Protein AF-A0A453SLT1-F1 (afdb_monomer_lite)

Organism: Aegilops tauschii subsp. strangulata (NCBI:txid200361)

Radius of gyration: 37.66 Å; chains: 1; bounding box: 84×49×112 Å

pLDDT: mean 70.45, std 17.9, range [31.56, 95.19]

Secondary structure (DSSP, 8-state):
-----TTSTTTT-TT----HHHHHHHHHHHHHHHHSS-GGGSPSPSS--S-TT-TTTT-TT----HHHHHHHHHHHHHHTTTPPPP--------------------------------S--S--HHHHHHHHHHHHHHHHHHHHHHHHHHHHHHHS-----S---HHHHHHHHHHHHHHHHHHTT--GGGGGGGS-HHHHHHHHHHHS-PPPPTTSS--

Foldseek 3Di:
DADDDPPFPCNVPPPDHDDPVRVVVVVVVVVVCVVPPPPVPPPQPPPQLDDCPFPCNVPSPDHDDPVRVVVVVVVVVVVVVPDDDDDPDDDDDDDDDDDDDDDDDDDDDDDDDDDDDDPDPDDDPVRVVVVVVVVVVVVVVVVVVVVVVVVVVVPPPPPPPPDPDPVNVVVVVLVVLCVVQVVVVHDPVCSCVPQDPVNVVVVVVVVPPDPDPPPPVPD

InterPro domains:
  IPR013260 mRNA splicing factor SYF2 [PTHR13264] (48-219)

Sequence (219 aa):
MGKSEPECVNSSNPAHECNDYCLNKIAEAKRRLLEEQPDSWKGPPEDRTVHPDCINASNPYHGCSEYCFKKIADANAAAERGEPEKPAGGSGKSGVAPEQADGDDHSGQQEDAATADDGYPQMTEKQKKLFELQLKMNEARKANQQAMVAEKKSMEPRGESRGISKEKWLEDRKKKIGKLLDSNGLDMSKSYMLDTQDMAEAKYKKWEKEPAPHGWDAF

Structure (mmCIF, N/CA/C/O backbone):
data_AF-A0A453SLT1-F1
#
_entry.id   AF-A0A453SLT1-F1
#
loop_
_atom_site.group_PDB
_atom_site.id
_atom_site.type_symbol
_atom_site.label_atom_id
_atom_site.label_alt_id
_atom_site.label_comp_id
_atom_site.label_asym_id
_atom_site.label_entity_id
_atom_site.label_seq_id
_atom_site.pdbx_PDB_ins_code
_atom_site.Cartn_x
_atom_site.Cartn_y
_atom_site.Cartn_z
_atom_site.occupancy
_atom_site.B_iso_or_equiv
_atom_site.auth_seq_id
_atom_site.auth_comp_id
_atom_site.auth_asym_id
_atom_site.auth_atom_id
_atom_site.pdbx_PDB_model_num
ATOM 1 N N . MET A 1 1 ? -3.252 5.324 -55.326 1.00 46.00 1 MET A N 1
ATOM 2 C CA . MET A 1 1 ? -2.253 5.981 -54.460 1.00 46.00 1 MET A CA 1
ATOM 3 C C . MET A 1 1 ? -2.201 5.159 -53.188 1.00 46.00 1 MET A C 1
ATOM 5 O O . MET A 1 1 ? -3.201 5.132 -52.476 1.00 46.00 1 MET A O 1
ATOM 9 N N . GLY A 1 2 ? -1.135 4.369 -53.030 1.00 56.53 2 GLY A N 1
ATOM 10 C CA . GLY A 1 2 ? -0.985 3.392 -51.948 1.00 56.53 2 GLY A CA 1
ATOM 11 C C . GLY A 1 2 ? -0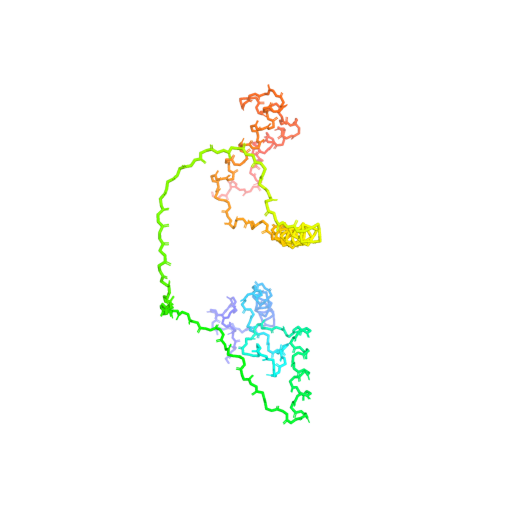.949 4.092 -50.596 1.00 56.53 2 GLY A C 1
ATOM 12 O O . GLY A 1 2 ? -0.321 5.139 -50.451 1.00 56.53 2 GLY A O 1
ATOM 13 N N . LYS A 1 3 ? -1.711 3.579 -49.634 1.00 67.56 3 LYS A N 1
ATOM 14 C CA . LYS A 1 3 ? -1.928 4.231 -48.338 1.00 67.56 3 LYS A CA 1
ATOM 15 C C . LYS A 1 3 ? -0.906 3.678 -47.351 1.00 67.56 3 LYS A C 1
ATOM 17 O O . LYS A 1 3 ? -1.164 2.672 -46.701 1.00 67.56 3 LYS A O 1
ATOM 22 N N . SER A 1 4 ? 0.277 4.283 -47.275 1.00 79.94 4 SER A N 1
ATOM 23 C CA . SER A 1 4 ? 1.193 3.996 -46.172 1.00 79.94 4 SER A CA 1
ATOM 24 C C . SER A 1 4 ? 0.641 4.594 -44.880 1.00 79.94 4 SER A C 1
ATOM 26 O O . SER A 1 4 ? 0.309 5.781 -44.843 1.00 79.94 4 SER A O 1
ATOM 28 N N . GLU A 1 5 ? 0.567 3.795 -43.821 1.00 81.19 5 GLU A N 1
ATOM 29 C CA . GLU A 1 5 ? 0.208 4.282 -42.489 1.00 81.19 5 GLU A CA 1
ATOM 30 C C . GLU A 1 5 ? 1.263 5.284 -41.985 1.00 81.19 5 GLU A C 1
ATOM 32 O O . GLU A 1 5 ? 2.461 5.037 -42.157 1.00 81.19 5 GLU A O 1
ATOM 37 N N . PRO A 1 6 ? 0.865 6.392 -41.332 1.00 81.88 6 PRO A N 1
ATOM 38 C CA . PRO A 1 6 ? 1.800 7.421 -40.866 1.00 81.88 6 PRO A CA 1
ATOM 39 C C . PRO A 1 6 ? 2.793 6.884 -39.825 1.00 81.88 6 PRO A C 1
ATOM 41 O O . PRO A 1 6 ? 3.931 7.340 -39.757 1.00 81.88 6 PRO A O 1
ATOM 44 N N . GLU A 1 7 ? 2.383 5.871 -39.061 1.00 82.25 7 GLU A N 1
ATOM 45 C CA . GLU A 1 7 ? 3.204 5.188 -38.053 1.00 82.25 7 GLU A CA 1
ATOM 46 C C . GLU A 1 7 ? 4.125 4.105 -38.645 1.00 82.25 7 GLU A C 1
ATOM 48 O O . GLU A 1 7 ? 4.877 3.451 -37.920 1.00 82.25 7 GLU A O 1
ATOM 53 N N . CYS A 1 8 ? 4.079 3.877 -39.960 1.00 87.38 8 CYS A N 1
ATOM 54 C CA . CYS A 1 8 ? 4.975 2.933 -40.611 1.00 87.38 8 CYS A CA 1
ATOM 55 C C . CYS A 1 8 ? 6.405 3.482 -40.662 1.00 87.38 8 CYS A C 1
ATOM 57 O O . CYS A 1 8 ? 6.622 4.621 -41.057 1.00 87.38 8 CYS A O 1
ATOM 59 N N . VAL A 1 9 ? 7.405 2.641 -40.383 1.00 85.31 9 VAL A N 1
ATOM 60 C CA . VAL A 1 9 ? 8.837 2.998 -40.499 1.00 85.31 9 VAL A CA 1
ATOM 61 C C . VAL A 1 9 ? 9.204 3.498 -41.905 1.00 85.31 9 VAL A C 1
ATOM 63 O O . VAL A 1 9 ? 10.103 4.316 -42.064 1.00 85.31 9 VAL A O 1
ATOM 66 N N . ASN A 1 10 ? 8.482 3.034 -42.925 1.00 81.19 10 ASN A N 1
ATOM 67 C CA . ASN A 1 10 ? 8.703 3.403 -44.321 1.00 81.19 10 ASN A CA 1
ATOM 68 C C . ASN A 1 10 ? 7.722 4.482 -44.823 1.00 81.19 10 ASN A C 1
ATOM 70 O O . ASN A 1 10 ? 7.636 4.697 -46.030 1.00 81.19 10 ASN A O 1
ATOM 74 N N . SER A 1 11 ? 6.988 5.162 -43.931 1.00 83.94 11 SER A N 1
ATOM 75 C CA . SER A 1 11 ? 5.991 6.187 -44.291 1.00 83.94 11 SER A CA 1
ATOM 76 C C . SER A 1 11 ? 6.591 7.411 -44.992 1.00 83.94 11 SER A C 1
ATOM 78 O O . SER A 1 11 ? 5.913 8.074 -45.771 1.00 83.94 11 SER A O 1
ATOM 80 N N . SER A 1 12 ? 7.882 7.680 -44.782 1.00 82.94 12 SER A N 1
ATOM 81 C CA . SER A 1 12 ? 8.612 8.767 -45.445 1.00 82.94 12 SER A CA 1
ATOM 82 C C . SER A 1 12 ? 8.848 8.536 -46.942 1.00 82.94 12 SER A C 1
ATOM 84 O O . SER A 1 12 ? 9.254 9.467 -47.636 1.00 82.94 12 SER A O 1
ATOM 86 N N . ASN A 1 13 ? 8.640 7.317 -47.454 1.00 81.94 13 ASN A N 1
ATOM 87 C CA . ASN A 1 13 ? 8.771 7.019 -48.877 1.00 81.94 13 ASN A CA 1
ATOM 88 C C . ASN A 1 13 ? 7.400 7.147 -49.576 1.00 81.94 13 ASN A C 1
ATOM 90 O O . ASN A 1 13 ? 6.541 6.296 -49.359 1.00 81.94 13 ASN A O 1
ATOM 94 N N . PRO A 1 14 ? 7.199 8.125 -50.482 1.00 81.19 14 PRO A N 1
ATOM 95 C CA . PRO A 1 14 ? 5.912 8.356 -51.151 1.00 81.19 14 PRO A CA 1
ATOM 96 C C . PRO A 1 14 ? 5.447 7.212 -52.063 1.00 81.19 14 PRO A C 1
ATOM 98 O O . PRO A 1 14 ? 4.278 7.155 -52.437 1.00 81.19 14 PRO A O 1
ATOM 101 N N . ALA A 1 15 ? 6.367 6.331 -52.465 1.00 81.75 15 ALA A N 1
ATOM 102 C CA . ALA A 1 15 ? 6.070 5.145 -53.261 1.00 81.75 15 ALA A CA 1
ATOM 103 C C . ALA A 1 15 ? 5.872 3.886 -52.398 1.00 81.75 15 ALA A C 1
ATOM 105 O O . ALA A 1 15 ? 5.591 2.818 -52.939 1.00 81.75 15 ALA A O 1
ATOM 106 N N . HIS A 1 16 ? 6.054 3.979 -51.077 1.00 85.44 16 HIS A N 1
ATOM 107 C CA . HIS A 1 16 ? 5.833 2.853 -50.183 1.00 85.44 16 HIS A CA 1
ATOM 108 C C . HIS A 1 16 ? 4.338 2.622 -49.970 1.00 85.44 16 HIS A C 1
ATOM 110 O O . HIS A 1 16 ? 3.581 3.530 -49.642 1.00 85.44 16 HIS A O 1
ATOM 116 N N . GLU A 1 17 ? 3.936 1.365 -50.098 1.00 87.62 17 GLU A N 1
ATOM 117 C CA . GLU A 1 17 ? 2.620 0.885 -49.709 1.00 87.62 17 GLU A CA 1
ATOM 118 C C . GLU A 1 17 ? 2.807 -0.162 -48.612 1.00 87.62 17 GLU A C 1
ATOM 120 O O . GLU A 1 17 ? 3.644 -1.064 -48.732 1.00 87.62 17 GLU A O 1
ATOM 125 N N . CYS A 1 18 ? 2.081 -0.005 -47.502 1.00 88.31 18 CYS A N 1
ATOM 126 C CA . CYS A 1 18 ? 2.219 -0.913 -46.374 1.00 88.31 18 CYS A CA 1
ATOM 127 C C . CYS A 1 18 ? 1.720 -2.306 -46.758 1.00 88.31 18 CYS A C 1
ATOM 129 O O . CYS A 1 18 ? 0.558 -2.481 -47.109 1.00 88.31 18 CYS A O 1
ATOM 131 N N . ASN A 1 19 ? 2.598 -3.299 -46.630 1.00 86.69 19 ASN A N 1
ATOM 132 C CA . ASN A 1 19 ? 2.217 -4.706 -46.702 1.00 86.69 19 ASN A CA 1
ATOM 133 C C . ASN A 1 19 ? 1.730 -5.198 -45.324 1.00 86.69 19 ASN A C 1
ATOM 135 O O . ASN A 1 19 ? 2.012 -4.563 -44.302 1.00 86.69 19 ASN A O 1
ATOM 139 N N . ASP A 1 20 ? 1.088 -6.365 -45.273 1.00 86.50 20 ASP A N 1
ATOM 140 C CA . ASP A 1 20 ? 0.521 -6.971 -44.057 1.00 86.50 20 ASP A CA 1
ATOM 141 C C . ASP A 1 20 ? 1.521 -7.047 -42.898 1.00 86.50 20 ASP A C 1
ATOM 143 O O . ASP A 1 20 ? 1.166 -6.867 -41.735 1.00 86.50 20 ASP A O 1
ATOM 147 N N . TYR A 1 21 ? 2.805 -7.243 -43.202 1.00 86.75 21 TYR A N 1
ATOM 148 C CA . TYR A 1 21 ? 3.874 -7.222 -42.205 1.00 86.75 21 TYR A CA 1
ATOM 149 C C . TYR A 1 21 ? 3.998 -5.867 -41.485 1.00 86.75 21 TYR A C 1
ATOM 151 O O . TYR A 1 21 ? 4.097 -5.819 -40.258 1.00 86.75 21 TYR A O 1
ATOM 159 N N . CYS A 1 22 ? 3.966 -4.760 -42.231 1.00 87.38 22 CYS A N 1
ATOM 160 C CA . CYS A 1 22 ? 4.028 -3.410 -41.672 1.00 87.38 22 CYS A CA 1
ATOM 161 C C . CYS A 1 22 ? 2.778 -3.110 -40.840 1.00 87.38 22 CYS A C 1
ATOM 163 O O . CYS A 1 22 ? 2.894 -2.598 -39.729 1.00 87.38 22 CYS A O 1
ATOM 165 N N . LEU A 1 23 ? 1.603 -3.487 -41.350 1.00 87.81 23 LEU A N 1
ATOM 166 C CA . LEU A 1 23 ? 0.328 -3.302 -40.656 1.00 87.81 23 LEU A CA 1
ATOM 167 C C . LEU A 1 23 ? 0.286 -4.094 -39.344 1.00 87.81 23 LEU A C 1
ATOM 169 O O . LEU A 1 23 ? -0.071 -3.544 -38.303 1.00 87.81 23 LEU A O 1
ATOM 173 N N . ASN A 1 24 ? 0.753 -5.344 -39.358 1.00 89.62 24 ASN A N 1
ATOM 174 C CA . ASN A 1 24 ? 0.857 -6.172 -38.158 1.00 89.62 24 ASN A CA 1
ATOM 175 C C . ASN A 1 24 ? 1.834 -5.588 -37.137 1.00 89.62 24 ASN A C 1
ATOM 177 O O . ASN A 1 24 ? 1.550 -5.620 -35.943 1.00 89.62 24 ASN A O 1
ATOM 181 N N . LYS A 1 25 ? 2.959 -5.015 -37.581 1.00 88.62 25 LYS A N 1
ATOM 182 C CA . LYS A 1 25 ? 3.938 -4.396 -36.677 1.00 88.62 25 LYS A CA 1
ATOM 183 C C . LYS A 1 25 ? 3.389 -3.143 -35.996 1.00 88.62 25 LYS A C 1
ATOM 185 O O . LYS A 1 25 ? 3.613 -2.947 -34.804 1.00 88.62 25 LYS A O 1
ATOM 190 N N . ILE A 1 26 ? 2.643 -2.330 -36.740 1.00 88.56 26 ILE A N 1
ATOM 191 C CA . ILE A 1 26 ? 1.959 -1.144 -36.213 1.00 88.56 26 ILE A CA 1
ATOM 192 C C . ILE A 1 26 ? 0.861 -1.571 -35.232 1.00 88.56 26 ILE A C 1
ATOM 194 O O . ILE A 1 26 ? 0.789 -1.049 -34.122 1.00 88.56 26 ILE A O 1
ATOM 198 N N . ALA A 1 27 ? 0.048 -2.569 -35.589 1.00 86.62 27 ALA A N 1
ATOM 199 C CA . ALA A 1 27 ? -0.984 -3.104 -34.706 1.00 86.62 27 ALA A CA 1
ATOM 200 C C . ALA A 1 27 ? -0.388 -3.693 -33.415 1.00 86.62 27 ALA A C 1
ATOM 202 O O . ALA A 1 27 ? -0.895 -3.437 -32.326 1.00 86.62 27 ALA A O 1
ATOM 203 N N . GLU A 1 28 ? 0.717 -4.433 -33.513 1.00 88.38 28 GLU A N 1
ATOM 204 C CA . GLU A 1 28 ? 1.441 -4.974 -32.362 1.00 88.38 28 GLU A CA 1
ATOM 205 C C . GLU A 1 28 ? 1.959 -3.856 -31.444 1.00 88.38 28 GLU A C 1
ATOM 207 O O . GLU A 1 28 ? 1.769 -3.928 -30.230 1.00 88.38 28 GLU A O 1
ATOM 212 N N . ALA A 1 29 ? 2.554 -2.802 -32.013 1.00 85.94 29 ALA A N 1
ATOM 213 C CA . ALA A 1 29 ? 3.026 -1.645 -31.256 1.00 85.94 29 ALA A CA 1
ATOM 214 C C . ALA A 1 29 ? 1.874 -0.921 -30.537 1.00 85.94 29 ALA A C 1
ATOM 216 O O . ALA A 1 29 ? 1.984 -0.623 -29.349 1.00 85.94 29 ALA A O 1
ATOM 217 N N . LYS A 1 30 ? 0.732 -0.726 -31.211 1.00 86.44 30 LYS A N 1
ATOM 218 C CA . LYS A 1 30 ? -0.479 -0.140 -30.609 1.00 86.44 30 LYS A CA 1
ATOM 219 C C . LYS A 1 30 ? -1.021 -0.978 -29.455 1.00 86.44 30 LYS A C 1
ATOM 221 O O . LYS A 1 30 ? -1.410 -0.420 -28.433 1.00 86.44 30 LYS A O 1
ATOM 226 N N . ARG A 1 31 ? -1.024 -2.309 -29.586 1.00 83.56 31 ARG A N 1
ATOM 227 C CA . ARG A 1 31 ? -1.459 -3.193 -28.494 1.00 83.56 31 ARG A CA 1
ATOM 228 C C . ARG A 1 31 ? -0.542 -3.095 -27.281 1.00 83.56 31 ARG A C 1
ATOM 230 O O . ARG A 1 31 ? -1.056 -2.996 -26.176 1.00 83.56 31 ARG A O 1
ATOM 237 N N . ARG A 1 32 ? 0.780 -3.071 -27.477 1.00 81.06 32 ARG A N 1
ATOM 238 C CA . ARG A 1 32 ? 1.737 -2.917 -26.367 1.00 81.06 32 ARG A CA 1
ATOM 239 C C . ARG A 1 32 ? 1.512 -1.609 -25.614 1.00 81.06 32 ARG A C 1
ATOM 241 O O . ARG A 1 32 ? 1.393 -1.630 -24.400 1.00 81.06 32 ARG A O 1
ATOM 248 N N . LEU A 1 33 ? 1.302 -0.505 -26.331 1.00 77.44 33 LEU A N 1
ATOM 249 C CA . LEU A 1 33 ? 0.978 0.785 -25.711 1.00 77.44 33 LEU A CA 1
ATOM 250 C C . LEU A 1 33 ? -0.346 0.773 -24.923 1.00 77.44 33 LEU A C 1
ATOM 252 O O . LEU A 1 33 ? -0.468 1.476 -23.923 1.00 77.44 33 LEU A O 1
ATOM 256 N N . LEU A 1 34 ? -1.337 -0.015 -25.352 1.00 73.75 34 LEU A N 1
ATOM 257 C CA . LEU A 1 34 ? -2.620 -0.154 -24.653 1.00 73.75 34 LEU A CA 1
ATOM 258 C C . LEU A 1 34 ? -2.542 -1.085 -23.429 1.00 73.75 34 LEU A C 1
ATOM 260 O O . LEU A 1 34 ? -3.288 -0.903 -22.464 1.00 73.75 34 LEU A O 1
ATOM 264 N N . GLU A 1 35 ? -1.664 -2.085 -23.480 1.00 72.62 35 GLU A N 1
ATOM 265 C CA . GLU A 1 35 ? -1.444 -3.069 -22.416 1.00 72.62 35 GLU A CA 1
ATOM 266 C C . GLU A 1 35 ? -0.500 -2.535 -21.327 1.00 72.62 35 GLU A C 1
ATOM 268 O O . GLU A 1 35 ? -0.737 -2.761 -20.145 1.00 72.62 35 GLU A O 1
ATOM 273 N N . GLU A 1 36 ? 0.508 -1.745 -21.707 1.00 67.50 36 GLU A N 1
ATOM 274 C CA . GLU A 1 36 ? 1.445 -1.065 -20.798 1.00 67.50 36 GLU A CA 1
ATOM 275 C C . GLU A 1 36 ? 0.890 0.258 -20.235 1.00 67.50 36 GLU A C 1
ATOM 277 O O . GLU A 1 36 ? 1.521 0.892 -19.385 1.00 67.50 36 GLU A O 1
ATOM 282 N N . GLN A 1 37 ? -0.298 0.683 -20.679 1.00 61.94 37 GLN A N 1
ATOM 283 C CA . GLN A 1 37 ? -1.012 1.819 -20.101 1.00 61.94 37 GLN A CA 1
ATOM 284 C C . GLN A 1 37 ? -1.414 1.480 -18.656 1.00 61.94 37 GLN A C 1
ATOM 286 O O . GLN A 1 37 ? -2.187 0.540 -18.446 1.00 61.94 37 GLN A O 1
ATOM 291 N N . PRO A 1 38 ? -0.930 2.231 -17.650 1.00 59.62 38 PRO A N 1
ATOM 292 C CA . PRO A 1 38 ? -1.266 1.964 -16.259 1.00 59.62 38 PRO A CA 1
ATOM 293 C C . PRO A 1 38 ? -2.780 2.071 -16.054 1.00 59.62 38 PRO A C 1
ATOM 295 O O . PRO A 1 38 ? -3.420 2.977 -16.593 1.00 59.62 38 PRO A O 1
ATOM 298 N N . ASP A 1 39 ? -3.345 1.199 -15.214 1.00 59.16 39 ASP A N 1
ATOM 299 C CA . ASP A 1 39 ? -4.787 1.160 -14.897 1.00 59.16 39 ASP A CA 1
ATOM 300 C C . ASP A 1 39 ? -5.355 2.520 -14.451 1.00 59.16 39 ASP A C 1
ATOM 302 O O . ASP A 1 39 ? -6.548 2.775 -14.565 1.00 59.16 39 ASP A O 1
ATOM 306 N N . SER A 1 40 ? -4.485 3.431 -14.011 1.00 55.59 40 SER A N 1
ATOM 307 C CA . SER A 1 40 ? -4.804 4.815 -13.662 1.00 55.59 40 SER A CA 1
ATOM 308 C C . SER A 1 40 ? -5.294 5.694 -14.828 1.00 55.59 40 SER A C 1
ATOM 310 O O . SER A 1 40 ? -5.814 6.774 -14.555 1.00 55.59 40 SER A O 1
ATOM 312 N N . TRP A 1 41 ? -5.102 5.295 -16.090 1.00 55.25 41 TRP A N 1
ATOM 313 C CA . TRP A 1 41 ? -5.474 6.071 -17.289 1.00 55.25 41 TRP A CA 1
ATOM 314 C C . TRP A 1 41 ? -6.478 5.347 -18.190 1.00 55.25 41 TRP A C 1
ATOM 316 O O . TRP A 1 41 ? -6.897 5.895 -19.214 1.00 55.25 41 TRP A O 1
ATOM 326 N N . LYS A 1 42 ? -6.892 4.128 -17.821 1.00 60.25 42 LYS A N 1
ATOM 327 C CA . LYS A 1 42 ? -8.120 3.553 -18.368 1.00 60.25 42 LYS A CA 1
ATOM 328 C C . LYS A 1 42 ? -9.254 4.455 -17.875 1.00 60.25 42 LYS A C 1
ATOM 330 O O . LYS A 1 42 ? -9.335 4.764 -16.685 1.00 60.25 42 LYS A O 1
ATOM 335 N N . GLY A 1 43 ? -10.062 4.967 -18.802 1.00 60.28 43 GLY A N 1
ATOM 336 C CA . GLY A 1 43 ? -11.228 5.779 -18.459 1.00 60.28 43 GLY A CA 1
ATOM 337 C C . GLY A 1 43 ? -12.147 5.040 -17.476 1.00 60.28 43 GLY A C 1
ATOM 338 O O . GLY A 1 43 ? -11.999 3.827 -17.302 1.00 60.28 43 GLY A O 1
ATOM 339 N N . PRO A 1 44 ? -13.079 5.748 -16.811 1.00 59.31 44 PRO A N 1
ATOM 340 C CA . PRO A 1 44 ? -14.047 5.111 -15.925 1.00 59.31 44 PRO A CA 1
ATOM 341 C C . PRO A 1 44 ? -14.677 3.891 -16.616 1.00 59.31 44 PRO A C 1
ATOM 343 O O . PRO A 1 44 ? -14.994 4.000 -17.804 1.00 59.31 44 PRO A O 1
ATOM 346 N N . PRO A 1 45 ? -14.837 2.748 -15.923 1.00 61.00 45 PRO A N 1
ATOM 347 C CA . PRO A 1 45 ? -15.436 1.558 -16.513 1.00 61.00 45 PRO A CA 1
ATOM 348 C C . PRO A 1 45 ? -16.769 1.914 -17.180 1.00 61.00 45 PRO A C 1
ATOM 350 O O . PRO A 1 45 ? -17.639 2.510 -16.543 1.00 61.00 45 PRO A O 1
ATOM 353 N N . GLU A 1 46 ? -16.919 1.587 -18.466 1.00 59.03 46 GLU A N 1
ATOM 354 C CA . GLU A 1 46 ? -18.168 1.835 -19.203 1.00 59.03 46 GLU A CA 1
ATOM 355 C C . GLU A 1 46 ? -19.331 1.025 -18.606 1.00 59.03 46 GLU A C 1
ATOM 357 O O . GLU A 1 46 ? -20.485 1.454 -18.653 1.00 59.03 46 GLU A O 1
ATOM 362 N N . ASP A 1 47 ? -19.006 -0.097 -17.956 1.00 62.31 47 ASP A N 1
ATOM 363 C CA . ASP A 1 47 ? -19.935 -0.903 -17.177 1.00 62.31 47 ASP A CA 1
ATOM 364 C C . ASP A 1 47 ? -20.036 -0.348 -15.750 1.00 62.31 47 ASP A C 1
ATOM 366 O O . ASP A 1 47 ? -19.191 -0.581 -14.879 1.00 62.31 47 ASP A O 1
ATOM 370 N N . ARG A 1 48 ? -21.072 0.461 -15.515 1.00 60.00 48 ARG A N 1
ATOM 371 C CA . ARG A 1 48 ? -21.360 1.037 -14.200 1.00 60.00 48 ARG A CA 1
ATOM 372 C C . ARG A 1 48 ? -21.757 -0.074 -13.228 1.00 60.00 48 ARG A C 1
ATOM 374 O O . ARG A 1 48 ? -22.913 -0.481 -13.187 1.00 60.00 48 ARG A O 1
ATOM 381 N N . THR A 1 49 ? -20.849 -0.467 -12.341 1.00 70.38 49 THR A N 1
ATOM 382 C CA . THR A 1 49 ? -21.118 -1.378 -11.205 1.00 70.38 49 THR A CA 1
ATOM 383 C C . THR A 1 49 ? -21.971 -0.730 -10.095 1.00 70.38 49 THR A C 1
ATOM 385 O O . THR A 1 49 ? -21.985 -1.181 -8.946 1.00 70.38 49 THR A O 1
ATOM 388 N N . VAL A 1 50 ? -22.652 0.378 -10.395 1.00 81.12 50 VAL A N 1
ATOM 389 C CA . VAL A 1 50 ? -23.392 1.197 -9.434 1.00 81.12 50 VAL A CA 1
ATOM 390 C C . VAL A 1 50 ? -24.865 1.173 -9.784 1.00 81.12 50 VAL A C 1
ATOM 392 O O . VAL A 1 50 ? -25.251 1.480 -10.909 1.00 81.12 50 VAL A O 1
ATOM 395 N N . HIS A 1 51 ? -25.692 0.846 -8.797 1.00 80.12 51 HIS A N 1
ATOM 396 C CA . HIS A 1 51 ? -27.138 0.907 -8.934 1.00 80.12 51 HIS A CA 1
ATOM 397 C C . HIS A 1 51 ? -27.595 2.365 -9.150 1.00 80.12 51 HIS A C 1
ATOM 399 O O . HIS A 1 51 ? -27.093 3.248 -8.447 1.00 80.12 51 HIS A O 1
ATOM 405 N N . PRO A 1 52 ? -28.544 2.644 -10.065 1.00 82.19 52 PRO A N 1
ATOM 406 C CA . PRO A 1 52 ? -28.991 4.008 -10.375 1.00 82.19 52 PRO A CA 1
ATOM 407 C C . PRO A 1 52 ? -29.507 4.777 -9.149 1.00 82.19 52 PRO A C 1
ATOM 409 O O . PRO A 1 52 ? -29.208 5.958 -9.009 1.00 82.19 52 PRO A O 1
ATOM 412 N N . ASP A 1 53 ? -30.183 4.089 -8.226 1.00 82.69 53 ASP A N 1
ATOM 413 C CA . ASP A 1 53 ? -30.719 4.685 -6.988 1.00 82.69 53 ASP A CA 1
ATOM 414 C C . ASP A 1 53 ? -29.712 4.723 -5.825 1.00 82.69 53 ASP A C 1
ATOM 416 O O . ASP A 1 53 ? -30.060 5.001 -4.677 1.00 82.69 53 ASP A O 1
ATOM 420 N N . CYS A 1 54 ? -28.442 4.402 -6.075 1.00 88.81 54 CYS A N 1
ATOM 421 C CA . CYS A 1 54 ? -27.424 4.501 -5.041 1.00 88.81 54 CYS A CA 1
ATOM 422 C C . CYS A 1 54 ? -27.161 5.970 -4.685 1.00 88.81 54 CYS A C 1
ATOM 424 O O . CYS A 1 54 ? -26.912 6.799 -5.556 1.00 88.81 54 CYS A O 1
ATOM 426 N N . ILE A 1 55 ? -27.066 6.277 -3.388 1.00 87.06 55 ILE A N 1
ATOM 427 C CA . ILE A 1 55 ? -26.645 7.600 -2.890 1.00 87.06 55 ILE A CA 1
ATOM 428 C C . ILE A 1 55 ? -25.302 8.076 -3.481 1.00 87.06 55 ILE A C 1
ATOM 430 O O . ILE A 1 55 ? -25.055 9.273 -3.595 1.00 87.06 55 ILE A O 1
ATOM 434 N N . ASN A 1 56 ? -24.444 7.138 -3.894 1.00 84.69 56 ASN A N 1
ATOM 435 C CA . ASN A 1 56 ? -23.139 7.405 -4.495 1.00 84.69 56 ASN A CA 1
ATOM 436 C C . ASN A 1 56 ? -23.126 7.222 -6.028 1.00 84.69 56 ASN A C 1
ATOM 438 O O . ASN A 1 56 ? -22.048 7.152 -6.616 1.00 84.69 56 ASN A O 1
ATOM 442 N N . ALA A 1 57 ? -24.289 7.160 -6.692 1.00 84.69 57 ALA A N 1
ATOM 443 C CA . ALA A 1 57 ? -24.412 6.979 -8.147 1.00 84.69 57 ALA A CA 1
ATOM 444 C C . ALA A 1 57 ? -23.763 8.096 -8.983 1.00 84.69 57 ALA A C 1
ATOM 446 O O . ALA A 1 57 ? -23.449 7.902 -10.158 1.00 84.69 57 ALA A O 1
ATOM 447 N N . SER A 1 58 ? -23.526 9.261 -8.380 1.00 82.62 58 SER A N 1
ATOM 448 C CA . SER A 1 58 ? -22.829 10.385 -9.007 1.00 82.62 58 SER A CA 1
ATOM 449 C C . SER A 1 58 ? -21.315 10.185 -9.129 1.00 82.62 58 SER A C 1
ATOM 451 O O . SER A 1 58 ? -20.683 10.914 -9.890 1.00 82.62 58 SER A O 1
ATOM 453 N N . ASN A 1 59 ? -20.723 9.216 -8.419 1.00 82.94 59 ASN A N 1
ATOM 454 C CA . ASN A 1 59 ? -19.292 8.931 -8.482 1.00 82.94 59 ASN A CA 1
ATOM 455 C C . ASN A 1 59 ? -18.997 7.793 -9.488 1.00 82.94 59 ASN A C 1
ATOM 457 O O . ASN A 1 59 ? -19.326 6.642 -9.196 1.00 82.94 59 ASN A O 1
ATOM 461 N N . PRO A 1 60 ? -18.316 8.070 -10.622 1.00 81.25 60 PRO A N 1
ATOM 462 C CA . PRO A 1 60 ? -17.996 7.067 -11.648 1.00 81.25 60 PRO A CA 1
ATOM 463 C C . PRO A 1 60 ? -17.087 5.926 -11.179 1.00 81.25 60 PRO A C 1
ATOM 465 O O . PRO A 1 60 ? -17.012 4.898 -11.839 1.00 81.25 60 PRO A O 1
ATOM 468 N N . TYR A 1 61 ? -16.385 6.111 -10.061 1.00 80.44 61 TYR A N 1
ATOM 469 C CA . TYR A 1 61 ? -15.476 5.118 -9.487 1.00 80.44 61 TYR A CA 1
ATOM 470 C C . TYR A 1 61 ? -16.078 4.385 -8.287 1.00 80.44 61 TYR A C 1
ATOM 472 O O . TYR A 1 61 ? -15.391 3.617 -7.614 1.00 80.44 61 TYR A O 1
ATOM 480 N N . HIS A 1 62 ? -17.342 4.651 -7.957 1.00 85.62 62 HIS A N 1
ATOM 481 C CA . HIS A 1 62 ? -18.020 3.905 -6.913 1.00 85.62 62 HIS A CA 1
ATOM 482 C C . HIS A 1 62 ? -18.358 2.495 -7.413 1.00 85.62 62 HIS A C 1
ATOM 484 O O . HIS A 1 62 ? -18.657 2.295 -8.582 1.00 85.62 62 HIS A O 1
ATOM 490 N N . GLY A 1 63 ? -18.326 1.516 -6.515 1.00 85.25 63 GLY A N 1
ATOM 491 C CA . GLY A 1 63 ? -18.951 0.213 -6.709 1.00 85.25 63 GLY A CA 1
ATOM 492 C C . GLY A 1 63 ? -19.918 -0.002 -5.556 1.00 85.25 63 GLY A C 1
ATOM 493 O O . GLY A 1 63 ? -19.539 0.216 -4.399 1.00 85.25 63 GLY A O 1
ATOM 494 N N . CYS A 1 64 ? -21.165 -0.373 -5.851 1.00 87.75 64 CYS A N 1
ATOM 495 C CA . CYS A 1 64 ? -22.138 -0.599 -4.787 1.00 87.75 64 CYS A CA 1
ATOM 496 C C . CYS A 1 64 ? -21.685 -1.750 -3.883 1.00 87.75 64 CYS A C 1
ATOM 498 O O . CYS A 1 64 ? -21.347 -2.836 -4.347 1.00 87.75 64 CYS A O 1
ATOM 500 N N . SER A 1 65 ? -21.704 -1.506 -2.574 1.00 85.19 65 SER A N 1
ATOM 501 C CA . SER A 1 65 ? -21.493 -2.527 -1.547 1.00 85.19 65 SER A CA 1
ATOM 502 C C . SER A 1 65 ? -22.826 -3.009 -0.970 1.00 85.19 65 SER A C 1
ATOM 504 O O . SER A 1 65 ? -23.858 -2.364 -1.157 1.00 85.19 65 SER A O 1
ATOM 506 N N . GLU A 1 66 ? -22.802 -4.085 -0.181 1.00 86.31 66 GLU A N 1
ATOM 507 C CA . GLU A 1 66 ? -23.957 -4.609 0.576 1.00 86.31 66 GLU A CA 1
ATOM 508 C C . GLU A 1 66 ? -24.739 -3.526 1.340 1.00 86.31 66 GLU A C 1
ATOM 510 O O . GLU A 1 66 ? -25.961 -3.582 1.449 1.00 86.31 66 GLU A O 1
ATOM 515 N N . TYR A 1 67 ? -24.049 -2.503 1.854 1.00 88.31 67 TYR A N 1
ATOM 516 C CA . TYR A 1 67 ? -24.692 -1.371 2.523 1.00 88.31 67 TYR A CA 1
ATOM 517 C C . TYR A 1 67 ? -25.553 -0.536 1.566 1.00 88.31 67 TYR A C 1
ATOM 519 O O . TYR A 1 67 ? -26.661 -0.133 1.919 1.00 88.31 67 TYR A O 1
ATOM 527 N N . CYS A 1 68 ? -25.056 -0.297 0.352 1.00 88.69 68 CYS A N 1
ATOM 528 C CA . CYS A 1 68 ? -25.777 0.442 -0.678 1.00 88.69 68 CYS A CA 1
ATOM 529 C C . CYS A 1 68 ? -27.030 -0.330 -1.097 1.00 88.69 68 CYS A C 1
ATOM 531 O O . CYS A 1 68 ? -28.113 0.246 -1.125 1.00 88.69 68 CYS A O 1
ATOM 533 N N . PHE A 1 69 ? -26.900 -1.640 -1.327 1.00 87.50 69 PHE A N 1
ATOM 534 C CA . PHE A 1 69 ? -28.029 -2.500 -1.688 1.00 87.50 69 PHE A CA 1
ATOM 535 C C . PHE A 1 69 ? -29.092 -2.566 -0.586 1.00 87.50 69 PHE A C 1
ATOM 537 O O . PHE A 1 69 ? -30.277 -2.441 -0.884 1.00 87.50 69 PHE A O 1
ATOM 544 N N . LYS A 1 70 ? -28.690 -2.662 0.691 1.00 90.94 70 LYS A N 1
ATOM 545 C CA . LYS A 1 70 ? -29.625 -2.597 1.829 1.00 90.94 70 LYS A CA 1
ATOM 546 C C . LYS A 1 70 ? -30.376 -1.269 1.880 1.00 90.94 70 LYS A C 1
ATOM 548 O O . LYS A 1 70 ? -31.591 -1.268 2.010 1.00 90.94 70 LYS A O 1
ATOM 553 N N . LYS A 1 71 ? -29.677 -0.144 1.709 1.00 90.56 71 LYS A N 1
ATOM 554 C CA . LYS A 1 71 ? -30.311 1.183 1.709 1.00 90.56 71 LYS A CA 1
ATOM 555 C C . LYS A 1 71 ? -31.292 1.386 0.560 1.00 90.56 71 LYS A C 1
ATOM 557 O O . LYS A 1 71 ? -32.341 1.980 0.777 1.00 90.56 71 LYS A O 1
ATOM 562 N N . ILE A 1 72 ? -30.971 0.878 -0.626 1.00 89.19 72 ILE A N 1
ATOM 563 C CA . ILE A 1 72 ? -31.871 0.915 -1.784 1.00 89.19 72 ILE A CA 1
ATOM 564 C C . ILE A 1 72 ? -33.109 0.048 -1.520 1.00 89.19 72 ILE A C 1
ATOM 566 O O . ILE A 1 72 ? -34.227 0.486 -1.770 1.00 89.19 72 ILE A O 1
ATOM 570 N N . ALA A 1 73 ? -32.934 -1.154 -0.961 1.00 87.38 73 ALA A N 1
ATOM 571 C CA . ALA A 1 73 ? -34.050 -2.027 -0.600 1.00 87.38 73 ALA A CA 1
ATOM 572 C C . ALA A 1 73 ? -34.961 -1.399 0.470 1.00 87.38 73 ALA A C 1
ATOM 574 O O . ALA A 1 73 ? -36.182 -1.455 0.341 1.00 87.38 73 ALA A O 1
ATOM 575 N N . ASP A 1 74 ? -34.378 -0.755 1.485 1.00 87.81 74 ASP A N 1
ATOM 576 C CA . ASP A 1 74 ? -35.123 -0.048 2.530 1.00 87.81 74 ASP A CA 1
ATOM 577 C C . ASP A 1 74 ? -35.917 1.137 1.955 1.00 87.81 74 ASP A C 1
ATOM 579 O O . ASP A 1 74 ? -37.086 1.312 2.301 1.00 87.81 74 ASP A O 1
ATOM 583 N N . ALA A 1 75 ? -35.309 1.920 1.055 1.00 85.06 75 ALA A N 1
ATOM 584 C CA . ALA A 1 75 ? -35.961 3.046 0.386 1.00 85.06 75 ALA A CA 1
ATOM 585 C C . ALA A 1 75 ? -37.108 2.581 -0.527 1.00 85.06 75 ALA A C 1
ATOM 587 O O . ALA A 1 75 ? -38.203 3.135 -0.470 1.00 85.06 75 ALA A O 1
ATOM 588 N N . ASN A 1 76 ? -36.907 1.504 -1.291 1.00 80.56 76 ASN A N 1
ATOM 589 C CA . ASN A 1 76 ? -37.953 0.912 -2.128 1.00 80.56 76 ASN A CA 1
ATOM 590 C C . ASN A 1 76 ? -39.108 0.352 -1.282 1.00 80.56 76 ASN A C 1
ATOM 592 O O . ASN A 1 76 ? -40.273 0.601 -1.581 1.00 80.56 76 ASN A O 1
ATOM 596 N N . ALA A 1 77 ? -38.809 -0.330 -0.172 1.00 83.69 77 ALA A N 1
ATOM 597 C CA . ALA A 1 77 ? -39.827 -0.850 0.741 1.00 83.69 77 ALA A CA 1
ATOM 598 C C . ALA A 1 77 ? -40.568 0.251 1.523 1.00 83.69 77 ALA A C 1
ATOM 600 O O . ALA A 1 77 ? -41.681 0.014 2.002 1.00 83.69 77 ALA A O 1
ATOM 601 N N . ALA A 1 78 ? -39.954 1.424 1.704 1.00 78.69 78 ALA A N 1
ATOM 602 C CA . ALA A 1 78 ? -40.598 2.610 2.265 1.00 78.69 78 ALA A CA 1
ATOM 603 C C . ALA A 1 78 ? -41.484 3.314 1.224 1.00 78.69 78 ALA A C 1
ATOM 605 O O . ALA A 1 78 ? -42.614 3.687 1.542 1.00 78.69 78 ALA A O 1
ATOM 606 N N . ALA A 1 79 ? -41.024 3.406 -0.028 1.00 75.19 79 ALA A N 1
ATOM 607 C CA . ALA A 1 79 ? -41.791 3.949 -1.146 1.00 75.19 79 ALA A CA 1
ATOM 608 C C . ALA A 1 79 ? -43.064 3.129 -1.426 1.00 75.19 79 ALA A C 1
ATOM 610 O O . ALA A 1 79 ? -44.131 3.709 -1.618 1.00 75.19 79 ALA A O 1
ATOM 611 N N . GLU A 1 80 ? -42.996 1.794 -1.349 1.00 71.94 80 GLU A N 1
ATOM 612 C CA . GLU A 1 80 ? -44.181 0.926 -1.465 1.00 71.94 80 GLU A CA 1
ATOM 613 C C . GLU A 1 80 ? -45.158 1.060 -0.286 1.00 71.94 80 GLU A C 1
ATOM 615 O O . GLU A 1 80 ? -46.352 0.802 -0.434 1.00 71.94 80 GLU A O 1
ATOM 620 N N . ARG A 1 81 ? -44.679 1.498 0.886 1.00 72.12 81 ARG A N 1
ATOM 621 C CA . ARG A 1 81 ? -45.506 1.735 2.081 1.00 72.12 81 ARG A CA 1
ATOM 622 C C . ARG A 1 81 ? -46.082 3.152 2.170 1.00 72.12 81 ARG A C 1
ATOM 624 O O . ARG A 1 81 ? -46.851 3.421 3.090 1.00 72.12 81 ARG A O 1
ATOM 631 N N . GLY A 1 82 ? -45.777 4.030 1.211 1.00 58.16 82 GLY A N 1
ATOM 632 C CA . GLY A 1 82 ? -46.402 5.349 1.085 1.00 58.16 82 GLY A CA 1
ATOM 633 C C . GLY A 1 82 ? -46.021 6.367 2.167 1.00 58.16 82 GLY A C 1
ATOM 634 O O . GLY A 1 82 ? -46.751 7.340 2.354 1.00 58.16 82 GLY A O 1
ATOM 635 N N . GLU A 1 83 ? -44.904 6.183 2.877 1.00 59.59 83 GLU A N 1
ATOM 636 C CA . GLU A 1 83 ? -44.397 7.198 3.811 1.00 59.59 83 GLU A CA 1
ATOM 637 C C . GLU A 1 83 ? -43.434 8.172 3.105 1.00 59.59 83 GLU A C 1
ATOM 639 O O . GLU A 1 83 ? -42.478 7.728 2.465 1.00 59.59 83 GLU A O 1
ATOM 644 N N . PRO A 1 84 ? -43.634 9.500 3.211 1.00 51.53 84 PRO A N 1
ATOM 645 C CA . PRO A 1 84 ? -42.721 10.475 2.623 1.00 51.53 84 PRO A CA 1
ATOM 646 C C . PRO A 1 84 ? -41.406 10.569 3.416 1.00 51.53 84 PRO A C 1
ATOM 648 O O . PRO A 1 84 ? -41.400 10.794 4.629 1.00 51.53 84 PRO A O 1
ATOM 651 N N . GLU A 1 85 ? -40.280 10.444 2.710 1.00 50.50 85 GLU A N 1
ATOM 652 C CA . GLU A 1 85 ? -38.931 10.602 3.256 1.00 50.50 85 GLU A CA 1
ATOM 653 C C . GLU A 1 85 ? -38.685 12.009 3.833 1.00 50.50 85 GLU A C 1
ATOM 655 O O . GLU A 1 85 ? -39.010 13.032 3.228 1.00 50.50 85 GLU A O 1
ATOM 660 N N . LYS A 1 86 ? -38.010 12.069 4.989 1.00 49.53 86 LYS A N 1
ATOM 661 C CA . LYS A 1 86 ? -37.308 13.276 5.449 1.00 49.53 86 LYS A CA 1
ATOM 662 C C . LYS A 1 86 ? -35.893 13.275 4.859 1.00 49.53 86 LYS A C 1
ATOM 664 O O . LYS A 1 86 ? -35.173 12.300 5.084 1.00 49.53 86 LYS A O 1
ATOM 669 N N . PRO A 1 87 ? -35.432 14.350 4.193 1.00 42.56 87 PRO A N 1
ATOM 670 C CA . PRO A 1 87 ? -34.064 14.409 3.702 1.00 42.56 87 PRO A CA 1
ATOM 671 C C . PRO A 1 87 ? -33.104 14.610 4.881 1.00 42.56 87 PRO A C 1
ATOM 673 O O . PRO A 1 87 ? -33.084 15.665 5.517 1.00 42.56 87 PRO A O 1
ATOM 676 N N . ALA A 1 88 ? -32.291 13.596 5.185 1.00 40.12 88 ALA A N 1
ATOM 677 C CA . ALA A 1 88 ? -31.126 13.768 6.045 1.00 40.12 88 ALA A CA 1
ATOM 678 C C . ALA A 1 88 ? -30.051 14.513 5.240 1.00 40.12 88 ALA A C 1
ATOM 680 O O . ALA A 1 88 ? -29.465 13.977 4.300 1.00 40.12 88 ALA A O 1
ATOM 681 N N . GLY A 1 89 ? -29.876 15.787 5.588 1.00 35.19 89 GLY A N 1
ATOM 682 C CA . GLY A 1 89 ? -29.040 16.753 4.893 1.00 35.19 89 GLY A CA 1
ATOM 683 C C . GLY A 1 89 ? -27.585 16.323 4.713 1.00 35.19 89 GLY A C 1
ATOM 684 O O . GLY A 1 89 ? -26.958 15.717 5.584 1.00 35.19 89 GLY A O 1
ATOM 685 N N . GLY A 1 90 ? -27.047 16.706 3.555 1.00 35.56 90 GLY A N 1
ATOM 686 C CA . GLY A 1 90 ? -25.633 16.612 3.237 1.00 35.56 90 GLY A CA 1
ATOM 687 C C . GLY A 1 90 ? -24.791 17.408 4.231 1.00 35.56 90 GLY A C 1
ATOM 688 O O . GLY A 1 90 ? -25.024 18.589 4.476 1.00 35.56 90 GLY A O 1
ATOM 689 N N . SER A 1 91 ? -23.781 16.753 4.796 1.00 40.59 91 SER A N 1
ATOM 690 C CA . SER A 1 91 ? -22.754 17.420 5.589 1.00 40.59 91 SER A CA 1
ATOM 691 C C . SER A 1 91 ? -21.769 18.115 4.655 1.00 40.59 91 SER A C 1
ATOM 693 O O . SER A 1 91 ? -20.819 17.513 4.160 1.00 40.59 91 SER A O 1
ATOM 695 N N . GLY A 1 92 ? -22.021 19.399 4.412 1.00 35.97 92 GLY A N 1
ATOM 696 C CA . GLY A 1 92 ? -21.106 20.312 3.749 1.00 35.97 92 GLY A CA 1
ATOM 697 C C . GLY A 1 92 ? -21.108 21.674 4.441 1.00 35.97 92 GLY A C 1
ATOM 698 O O . GLY A 1 92 ? -22.123 22.355 4.435 1.00 35.97 92 GLY A O 1
ATOM 699 N N . LYS A 1 93 ? -19.918 22.067 4.919 1.00 35.62 93 LYS A N 1
ATOM 700 C CA . LYS A 1 93 ? -19.445 23.430 5.239 1.00 35.62 93 LYS A CA 1
ATOM 701 C C . LYS A 1 93 ? -19.746 24.040 6.623 1.00 35.62 93 LYS A C 1
ATOM 703 O O . LYS A 1 93 ? -20.865 24.388 6.959 1.00 35.62 93 LYS A O 1
ATOM 708 N N . SER A 1 94 ? -18.635 24.251 7.338 1.00 38.84 94 SER A N 1
ATOM 709 C CA . SER A 1 94 ? -18.111 25.536 7.833 1.00 38.84 94 SER A CA 1
ATOM 710 C C . SER A 1 94 ? -19.038 26.540 8.530 1.00 38.84 94 SER A C 1
ATOM 712 O O . SER A 1 94 ? -19.860 27.175 7.883 1.00 38.84 94 SER A O 1
ATOM 714 N N . GLY A 1 95 ? -18.666 26.873 9.772 1.00 32.41 95 GLY A N 1
ATOM 715 C CA . GLY A 1 95 ? -18.691 28.252 10.270 1.00 32.41 95 GLY A CA 1
ATOM 716 C C . GLY A 1 95 ? -19.704 28.570 11.370 1.00 32.41 95 GLY A C 1
ATOM 717 O O . GLY A 1 95 ? -20.901 28.546 11.137 1.00 32.41 95 GLY A O 1
ATOM 718 N N . VAL A 1 96 ? -19.149 29.029 12.499 1.00 32.41 96 VAL A N 1
ATOM 719 C CA . VAL A 1 96 ? -19.732 29.977 13.470 1.00 32.41 96 VAL A CA 1
ATOM 720 C C . VAL A 1 96 ? -20.801 29.420 14.423 1.00 32.41 96 VAL A C 1
ATOM 722 O O . VAL A 1 96 ? -21.965 29.257 14.080 1.00 32.41 96 VAL A O 1
ATOM 725 N N . ALA A 1 97 ? -20.382 29.198 15.672 1.00 33.62 97 ALA A N 1
ATOM 726 C CA . ALA A 1 97 ? -21.260 28.994 16.820 1.00 33.62 97 ALA A CA 1
ATOM 727 C C . ALA A 1 97 ? -21.689 30.355 17.400 1.00 33.62 97 ALA A C 1
ATOM 729 O O . ALA A 1 97 ? -20.808 31.187 17.638 1.00 33.62 97 ALA A O 1
ATOM 730 N N . PRO A 1 98 ? -22.986 30.593 17.661 1.00 39.91 98 PRO A N 1
ATOM 731 C CA . PRO A 1 98 ? -23.419 31.668 18.529 1.00 39.91 98 PRO A CA 1
ATOM 732 C C . PRO A 1 98 ? -23.554 31.183 19.977 1.00 39.91 98 PRO A C 1
ATOM 734 O O . PRO A 1 98 ? -24.044 30.096 20.277 1.00 39.91 98 PRO A O 1
ATOM 737 N N . GLU A 1 99 ? -23.074 32.066 20.837 1.00 37.66 99 GLU A N 1
ATOM 738 C CA . GLU A 1 99 ? -23.293 32.213 22.267 1.00 37.66 99 GLU A CA 1
ATOM 739 C C . GLU A 1 99 ? -24.773 32.051 22.663 1.00 37.66 99 GLU A C 1
ATOM 741 O O . GLU A 1 99 ? -25.652 32.659 22.051 1.00 37.66 99 GLU A O 1
ATOM 746 N N . GLN A 1 100 ? -25.043 31.278 23.718 1.00 37.72 100 GLN A N 1
ATOM 747 C CA . GLN A 1 100 ? -26.236 31.457 24.543 1.00 37.72 100 GLN A CA 1
ATOM 748 C C . GLN A 1 100 ? -25.841 31.374 26.015 1.00 37.72 100 GLN A C 1
ATOM 750 O O . GLN A 1 100 ? -25.438 30.329 26.525 1.00 37.72 100 GLN A O 1
ATOM 755 N N . ALA A 1 101 ? -25.928 32.541 26.644 1.00 36.25 101 ALA A N 1
ATOM 756 C CA . ALA A 1 101 ? -25.982 32.744 28.073 1.00 36.25 101 ALA A CA 1
ATOM 757 C C . ALA A 1 101 ? -27.298 32.191 28.634 1.00 36.25 101 ALA A C 1
ATOM 759 O O . ALA A 1 101 ? -28.350 32.401 28.038 1.00 36.25 101 ALA A O 1
ATOM 760 N N . ASP A 1 102 ? -27.228 31.573 29.807 1.00 38.03 102 ASP A N 1
ATOM 761 C CA . ASP A 1 102 ? -28.325 31.575 30.769 1.00 38.03 102 ASP A CA 1
ATOM 762 C C . ASP A 1 102 ? -27.675 31.644 32.156 1.00 38.03 102 ASP A C 1
ATOM 764 O O . ASP A 1 102 ? -26.835 30.810 32.507 1.00 38.03 102 ASP A O 1
ATOM 768 N N . GLY A 1 103 ? -27.935 32.743 32.858 1.00 35.12 103 GLY A N 1
ATOM 769 C CA . GLY A 1 103 ? -27.404 33.014 34.185 1.00 35.12 103 GLY A CA 1
ATOM 770 C C . GLY A 1 103 ? -28.401 32.606 35.256 1.00 35.12 103 GLY A C 1
ATOM 771 O O . GLY A 1 103 ? -29.601 32.734 35.057 1.00 35.12 103 GLY A O 1
ATOM 772 N N . ASP A 1 104 ? -27.882 32.181 36.402 1.00 32.22 104 ASP A N 1
ATOM 773 C CA . ASP A 1 104 ? -28.570 32.303 37.683 1.00 32.22 104 ASP A CA 1
ATOM 774 C C . ASP A 1 104 ? -27.523 32.340 38.810 1.00 32.22 104 ASP A C 1
ATOM 776 O O . ASP A 1 104 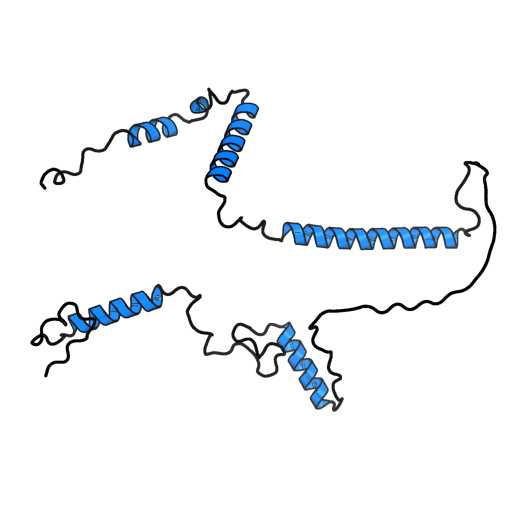? -26.362 31.961 38.628 1.00 32.22 104 ASP A O 1
ATOM 780 N N . ASP A 1 105 ? -27.914 32.904 39.940 1.00 32.06 105 ASP A N 1
ATOM 781 C CA . ASP A 1 105 ? -27.200 33.973 40.629 1.00 32.06 105 ASP A CA 1
ATOM 782 C C . ASP A 1 105 ? -26.909 33.628 42.106 1.00 32.06 105 ASP A C 1
ATOM 784 O O . ASP A 1 105 ? -27.732 33.006 42.769 1.00 32.06 105 ASP A O 1
ATOM 788 N N . HIS A 1 106 ? -25.769 34.125 42.619 1.00 39.75 106 HIS A N 1
ATOM 789 C CA . HIS A 1 106 ? -25.402 34.316 44.044 1.00 39.75 106 HIS A CA 1
ATOM 790 C C . HIS A 1 106 ? -25.208 33.051 44.928 1.00 39.75 106 HIS A C 1
ATOM 792 O O . HIS A 1 106 ? -25.938 32.079 44.858 1.00 39.75 106 HIS A O 1
ATOM 798 N N . SER A 1 107 ? -24.254 32.941 45.862 1.00 36.44 107 SER A N 1
ATOM 799 C CA . SER A 1 107 ? -23.330 33.880 46.518 1.00 36.44 107 SER A CA 1
ATOM 800 C C . SER A 1 107 ? -22.418 33.098 47.488 1.00 36.44 107 SER A C 1
ATOM 802 O O . SER A 1 107 ? -22.875 32.115 48.066 1.00 36.44 107 SER A O 1
ATOM 804 N N . GLY A 1 108 ? -21.220 33.619 47.792 1.00 31.59 108 GLY A N 1
ATOM 805 C CA . GLY A 1 108 ? -20.715 33.620 49.179 1.00 31.59 108 GLY A CA 1
ATOM 806 C C . GLY A 1 108 ? -19.476 32.782 49.542 1.00 31.59 108 GLY A C 1
ATOM 807 O O . GLY A 1 108 ? -19.591 31.609 49.859 1.00 31.59 108 GLY A O 1
ATOM 808 N N . GLN A 1 109 ? -18.337 33.483 49.638 1.00 31.56 109 GLN A N 1
ATOM 809 C CA . GLN A 1 109 ? -17.322 33.421 50.714 1.00 31.56 109 GLN A CA 1
ATOM 810 C C . GLN A 1 109 ? -16.440 32.169 50.944 1.00 31.56 109 GLN A C 1
ATOM 812 O O . GLN A 1 109 ? -16.821 31.197 51.578 1.00 31.56 109 GLN A O 1
ATOM 817 N N . GLN A 1 110 ? -15.208 32.294 50.435 1.00 34.12 110 GLN A N 1
ATOM 818 C CA . GLN A 1 110 ? -13.902 32.315 51.125 1.00 34.12 110 GLN A CA 1
ATOM 819 C C . GLN A 1 110 ? -13.593 31.391 52.335 1.00 34.12 110 GLN A C 1
ATOM 821 O O . GLN A 1 110 ? -14.287 31.381 53.342 1.00 34.12 110 GLN A O 1
ATOM 826 N N . GLU A 1 111 ? -12.404 30.782 52.200 1.00 34.41 111 GLU A N 1
ATOM 827 C CA . GLU A 1 111 ? -11.335 30.443 53.167 1.00 34.41 111 GLU A CA 1
ATOM 828 C C . GLU A 1 111 ? -11.438 29.286 54.193 1.00 34.41 111 GLU A C 1
ATOM 830 O O . GLU A 1 111 ? -12.171 29.308 55.173 1.00 34.41 111 GLU A O 1
ATOM 835 N N . ASP A 1 112 ? -10.534 28.324 53.947 1.00 33.91 112 ASP A N 1
ATOM 836 C CA . ASP A 1 112 ? -9.577 27.685 54.860 1.00 33.91 112 ASP A CA 1
ATOM 837 C C . ASP A 1 112 ? -10.060 26.809 56.027 1.00 33.91 112 ASP A C 1
ATOM 839 O O . ASP A 1 112 ? -10.372 27.284 57.113 1.00 33.91 112 ASP A O 1
ATOM 843 N N . ALA A 1 113 ? -9.877 25.490 55.875 1.00 32.78 113 ALA A N 1
ATOM 844 C CA . ALA A 1 113 ? -9.289 24.651 56.925 1.00 32.78 113 ALA A CA 1
ATOM 845 C C . ALA A 1 113 ? -8.804 23.313 56.349 1.00 32.78 113 ALA A C 1
ATOM 847 O O . ALA A 1 113 ? -9.581 22.482 55.883 1.00 32.78 113 ALA A O 1
ATOM 848 N N . ALA A 1 114 ? -7.495 23.086 56.431 1.00 43.06 114 ALA A N 1
ATOM 849 C CA . ALA A 1 114 ? -6.894 21.777 56.250 1.00 43.06 114 ALA A CA 1
ATOM 850 C C . ALA A 1 114 ? -7.430 20.804 57.312 1.00 43.06 114 ALA A C 1
ATOM 852 O O . ALA A 1 114 ? -7.187 20.977 58.503 1.00 43.06 114 ALA A O 1
ATOM 853 N N . THR A 1 115 ? -8.122 19.754 56.880 1.00 34.75 115 THR A N 1
ATOM 854 C CA . THR A 1 115 ? -8.258 18.511 57.646 1.00 34.75 115 THR A CA 1
ATOM 855 C C . THR A 1 115 ? -8.276 17.352 56.660 1.00 34.75 115 THR A C 1
ATOM 857 O O . THR A 1 115 ? -9.184 17.197 55.851 1.00 34.75 115 THR A O 1
ATOM 860 N N . ALA A 1 116 ? -7.194 16.582 56.681 1.00 47.88 116 ALA A N 1
ATOM 861 C CA . ALA A 1 116 ? -7.118 15.292 56.030 1.00 47.88 116 ALA A CA 1
ATOM 862 C C . ALA A 1 116 ? -7.912 14.297 56.879 1.00 47.88 116 ALA A C 1
ATOM 864 O O . ALA A 1 116 ? -7.427 13.953 57.950 1.00 47.88 116 ALA A O 1
ATOM 865 N N . ASP A 1 117 ? -9.101 13.884 56.432 1.00 41.81 117 ASP A N 1
ATOM 866 C CA . ASP A 1 117 ? -9.708 12.604 56.825 1.00 41.81 117 ASP A CA 1
ATOM 867 C C . ASP A 1 117 ? -10.956 12.280 55.975 1.00 41.81 117 ASP A C 1
ATOM 869 O O . ASP A 1 117 ? -11.826 13.125 55.777 1.00 41.81 117 ASP A O 1
ATOM 873 N N . ASP A 1 118 ? -11.007 11.052 55.457 1.00 47.19 118 ASP A N 1
ATOM 874 C CA . ASP A 1 118 ? -12.167 10.320 54.923 1.00 47.19 118 ASP A CA 1
ATOM 875 C C . ASP A 1 118 ? -13.164 11.019 53.969 1.00 47.19 118 ASP A C 1
ATOM 877 O O . ASP A 1 118 ? -14.311 11.353 54.284 1.00 47.19 118 ASP A O 1
ATOM 881 N N . GLY A 1 119 ? -12.771 11.098 52.695 1.00 49.28 119 GLY A N 1
ATOM 882 C CA . GLY A 1 119 ? -13.655 11.467 51.592 1.00 49.28 119 GLY A CA 1
ATOM 883 C C . GLY A 1 119 ? -14.668 10.375 51.238 1.00 49.28 119 GLY A C 1
ATOM 884 O O . GLY A 1 119 ? -14.459 9.669 50.262 1.00 49.28 119 GLY A O 1
ATOM 885 N N . TYR A 1 120 ? -15.768 10.252 51.990 1.00 48.12 120 TYR A N 1
ATOM 886 C CA . TYR A 1 120 ? -17.097 9.893 51.453 1.00 48.12 120 TYR A CA 1
ATOM 887 C C . TYR A 1 120 ? -18.219 10.098 52.501 1.00 48.12 120 TYR A C 1
ATOM 889 O O . TYR A 1 120 ? -18.766 9.121 53.034 1.00 48.12 120 TYR A O 1
ATOM 897 N N . PRO A 1 121 ? -18.632 11.343 52.804 1.00 61.94 121 PRO A N 1
ATOM 898 C CA . PRO A 1 121 ? -19.795 11.576 53.650 1.00 61.94 121 PRO A CA 1
ATOM 899 C C . PRO A 1 121 ? -21.084 11.348 52.838 1.00 61.94 121 PRO A C 1
ATOM 901 O O . PRO A 1 121 ? -21.285 11.953 51.792 1.00 61.94 121 PRO A O 1
ATOM 904 N N . GLN A 1 122 ? -21.974 10.487 53.347 1.00 62.78 122 GLN A N 1
ATOM 905 C CA . GLN A 1 122 ? -23.403 10.383 52.977 1.00 62.78 122 GLN A CA 1
ATOM 906 C C . GLN A 1 122 ? -23.814 9.721 51.644 1.00 62.78 122 GLN A C 1
ATOM 908 O O . GLN A 1 122 ? -24.794 10.126 51.027 1.00 62.78 122 GLN A O 1
ATOM 913 N N . MET A 1 123 ? -23.188 8.614 51.245 1.00 58.12 123 MET A N 1
ATOM 914 C CA . MET A 1 123 ? -23.837 7.686 50.300 1.00 58.12 123 MET A CA 1
ATOM 915 C C . MET A 1 123 ? -24.226 6.404 51.036 1.00 58.12 123 MET A C 1
ATOM 917 O O . MET A 1 123 ? -23.372 5.736 51.620 1.00 58.12 123 MET A O 1
ATOM 921 N N . THR A 1 124 ? -25.518 6.059 51.029 1.00 79.81 124 THR A N 1
ATOM 922 C CA . THR A 1 124 ? -26.011 4.760 51.523 1.00 79.81 124 THR A CA 1
ATOM 923 C C . THR A 1 124 ? -25.275 3.626 50.803 1.00 79.81 124 THR A C 1
ATOM 925 O O . THR A 1 124 ? -24.827 3.796 49.668 1.00 79.81 124 THR A O 1
ATOM 928 N N . GLU A 1 125 ? -25.137 2.444 51.410 1.00 75.12 125 GLU A N 1
ATOM 929 C CA . GLU A 1 125 ? -24.356 1.348 50.804 1.00 75.12 125 GLU A CA 1
ATOM 930 C C . GLU A 1 125 ? -24.805 0.991 49.376 1.00 75.12 125 GLU A C 1
ATOM 932 O O . GLU A 1 125 ? -23.989 0.631 48.527 1.00 75.12 125 GLU A O 1
ATOM 937 N N . LYS A 1 126 ? -26.102 1.150 49.080 1.00 79.50 126 LYS A N 1
ATOM 938 C CA . LYS A 1 126 ? -26.643 0.998 47.723 1.00 79.50 126 LYS A CA 1
ATOM 939 C C . LYS A 1 126 ? -26.130 2.066 46.761 1.00 79.50 126 LYS A C 1
ATOM 941 O O . LYS A 1 126 ? -25.783 1.728 45.637 1.00 79.50 126 LYS A O 1
ATOM 946 N N . GLN A 1 127 ? -26.061 3.325 47.185 1.00 81.94 127 GLN A N 1
ATOM 947 C CA . GLN A 1 127 ? -25.539 4.423 46.369 1.00 81.94 127 GLN A CA 1
ATOM 948 C C . GLN A 1 127 ? -24.031 4.289 46.128 1.00 81.94 127 GLN A C 1
ATOM 950 O O . GLN A 1 127 ? -23.582 4.530 45.011 1.00 81.94 127 GLN A O 1
ATOM 955 N N . LYS A 1 128 ? -23.265 3.822 47.126 1.00 86.94 128 LYS A N 1
ATOM 956 C CA . LYS A 1 128 ? -21.834 3.510 46.960 1.00 86.94 128 LYS A CA 1
ATOM 957 C C . LYS A 1 128 ? -21.618 2.399 45.929 1.00 86.94 128 LYS A C 1
ATOM 959 O O . LYS A 1 128 ? -20.840 2.580 44.999 1.00 86.94 128 LYS A O 1
ATOM 964 N N . LYS A 1 129 ? -22.385 1.305 46.019 1.00 87.25 129 LYS A N 1
ATOM 965 C CA . LYS A 1 129 ? -22.359 0.225 45.015 1.00 87.25 129 LYS A CA 1
ATOM 966 C C . LYS A 1 129 ? -22.771 0.708 43.624 1.00 87.25 129 LYS A C 1
ATOM 968 O O . LYS A 1 129 ? -22.215 0.251 42.631 1.00 87.25 129 LYS A O 1
ATOM 973 N N . LEU A 1 130 ? -23.731 1.631 43.535 1.00 87.88 130 LEU A N 1
ATOM 974 C CA . LEU A 1 130 ? -24.158 2.197 42.255 1.00 87.88 130 LEU A CA 1
ATOM 975 C C . LEU A 1 130 ? -23.060 3.063 41.627 1.00 87.88 130 LEU A C 1
ATOM 977 O O . LEU A 1 130 ? -22.817 2.958 40.430 1.00 87.88 130 LEU A O 1
ATOM 981 N N . PHE A 1 131 ? -22.383 3.877 42.436 1.00 89.69 131 PHE A N 1
ATOM 982 C CA . PHE A 1 131 ? -21.268 4.710 41.995 1.00 89.69 131 PHE A CA 1
ATOM 983 C C . PHE A 1 131 ? -20.071 3.865 41.549 1.00 89.69 131 PHE A C 1
ATOM 985 O O . PHE A 1 131 ? -19.518 4.090 40.475 1.00 89.69 131 PHE A O 1
ATOM 992 N N . GLU A 1 132 ? -19.720 2.836 42.319 1.00 91.38 132 GLU A N 1
ATOM 993 C CA . GLU A 1 132 ? -18.672 1.878 41.959 1.00 91.38 132 GLU A CA 1
ATOM 994 C C . GLU A 1 132 ? -19.005 1.145 40.649 1.00 91.38 132 GLU A C 1
ATOM 996 O O . GLU A 1 132 ? -18.162 1.023 39.760 1.00 91.38 132 GLU A O 1
ATOM 1001 N N . LEU A 1 133 ? -20.264 0.727 40.473 1.00 92.25 133 LEU A N 1
ATOM 1002 C CA . LEU A 1 133 ? -20.728 0.108 39.234 1.00 92.25 133 LEU A CA 1
ATOM 1003 C C . LEU A 1 133 ? -20.673 1.082 38.049 1.00 92.25 133 LEU A C 1
ATOM 1005 O O . LEU A 1 133 ? -20.255 0.695 36.959 1.00 92.25 133 LEU A O 1
ATOM 1009 N N . GLN A 1 134 ? -21.066 2.342 38.246 1.00 91.69 134 GLN A N 1
ATOM 1010 C CA . GLN A 1 134 ? -20.972 3.385 37.223 1.00 91.69 134 GLN A CA 1
ATOM 1011 C C . GLN A 1 134 ? -19.518 3.661 36.832 1.00 91.69 134 GLN A C 1
ATOM 1013 O O . GLN A 1 134 ? -19.222 3.770 35.641 1.00 91.69 134 GLN A O 1
ATOM 1018 N N . LEU A 1 135 ? -18.606 3.714 37.805 1.00 94.00 135 LEU A N 1
ATOM 1019 C CA . LEU A 1 135 ? -17.176 3.881 37.564 1.00 94.00 135 LEU A CA 1
ATOM 1020 C C . LEU A 1 135 ? -16.627 2.709 36.745 1.00 94.00 135 LEU A C 1
ATOM 1022 O O . LEU A 1 135 ? -16.004 2.926 35.708 1.00 94.00 135 LEU A O 1
ATOM 1026 N N . LYS A 1 136 ? -16.963 1.476 37.136 1.00 94.75 136 LYS A N 1
ATOM 1027 C CA . LYS A 1 136 ? -16.560 0.257 36.427 1.00 94.75 136 LYS A CA 1
ATOM 1028 C C . LYS A 1 136 ? -17.124 0.188 35.005 1.00 94.75 136 LYS A C 1
ATOM 1030 O O . LYS A 1 136 ? -16.427 -0.214 34.078 1.00 94.75 136 LYS A O 1
ATOM 1035 N N . MET A 1 137 ? -18.368 0.623 34.797 1.00 92.94 137 MET A N 1
ATOM 1036 C CA . MET A 1 137 ? -18.979 0.715 33.464 1.00 92.94 137 MET A CA 1
ATOM 1037 C C . MET A 1 137 ? -18.333 1.806 32.602 1.00 92.94 137 MET A C 1
ATOM 1039 O O . MET A 1 137 ? -18.191 1.638 31.391 1.00 92.94 137 MET A O 1
ATOM 1043 N N . ASN A 1 138 ? -17.923 2.926 33.196 1.00 92.00 138 ASN A N 1
ATOM 1044 C CA . ASN A 1 138 ? -17.191 3.981 32.495 1.00 92.00 138 ASN A CA 1
ATOM 1045 C C . ASN A 1 138 ? -15.780 3.530 32.108 1.00 92.00 138 ASN A C 1
ATOM 1047 O O . ASN A 1 138 ? -15.353 3.756 30.975 1.00 92.00 138 ASN A O 1
ATOM 1051 N N . GLU A 1 139 ? -15.088 2.843 33.013 1.00 91.88 139 GLU A N 1
ATOM 1052 C CA . GLU A 1 139 ? -13.775 2.259 32.762 1.00 91.88 139 GLU A CA 1
ATOM 1053 C C . GLU A 1 139 ? -13.840 1.214 31.645 1.00 91.88 139 GLU A C 1
ATOM 1055 O O . GLU A 1 139 ? -13.075 1.307 30.690 1.00 91.88 139 GLU A O 1
ATOM 1060 N N . ALA A 1 140 ? -14.814 0.299 31.684 1.00 93.56 140 ALA A N 1
ATOM 1061 C CA . ALA A 1 140 ? -15.016 -0.697 30.632 1.00 93.56 140 ALA A CA 1
ATOM 1062 C C . ALA A 1 140 ? -15.314 -0.054 29.265 1.00 93.56 140 ALA A C 1
ATOM 1064 O O . ALA A 1 140 ? -14.766 -0.474 28.246 1.00 93.56 140 ALA A O 1
ATOM 1065 N N . ARG A 1 141 ? -16.132 1.009 29.223 1.00 93.12 141 ARG A N 1
ATOM 1066 C CA . ARG A 1 141 ? -16.396 1.759 27.983 1.00 93.12 141 ARG A CA 1
ATOM 1067 C C . ARG A 1 141 ? -15.124 2.383 27.414 1.00 93.12 141 ARG A C 1
ATOM 1069 O O . ARG A 1 141 ? -14.851 2.224 26.225 1.00 93.12 141 ARG A O 1
ATOM 1076 N N . LYS A 1 142 ? -14.321 3.036 28.257 1.00 95.19 142 LYS A N 1
ATOM 1077 C CA . LYS A 1 142 ? -13.041 3.634 27.853 1.00 95.19 142 LYS A CA 1
ATOM 1078 C C . LYS A 1 142 ? -12.026 2.567 27.439 1.00 95.19 142 LYS A C 1
ATOM 1080 O O . LYS A 1 142 ? -11.310 2.771 26.464 1.00 95.19 142 LYS A O 1
ATOM 1085 N N . ALA A 1 143 ? -12.007 1.426 28.127 1.00 89.81 143 ALA A N 1
ATOM 1086 C CA . ALA A 1 143 ? -11.148 0.286 27.829 1.00 89.81 143 ALA A CA 1
ATOM 1087 C C . ALA A 1 143 ? -11.474 -0.355 26.470 1.00 89.81 143 ALA A C 1
ATOM 1089 O O . ALA A 1 143 ? -10.576 -0.640 25.680 1.00 89.81 143 ALA A O 1
ATOM 1090 N N . ASN A 1 144 ? -12.757 -0.503 26.150 1.00 91.38 144 ASN A N 1
ATOM 1091 C CA . ASN A 1 144 ? -13.183 -0.993 24.842 1.00 91.38 144 ASN A CA 1
ATOM 1092 C C . ASN A 1 144 ? -12.894 0.035 23.742 1.00 91.38 144 ASN A C 1
ATOM 1094 O O . ASN A 1 144 ? -12.416 -0.320 22.669 1.00 91.38 144 ASN A O 1
ATOM 1098 N N . GLN A 1 145 ? -13.107 1.325 24.016 1.00 90.12 145 GLN A N 1
ATOM 1099 C CA . GLN A 1 145 ? -12.784 2.390 23.068 1.00 90.12 145 GLN A CA 1
ATOM 1100 C C . GLN A 1 145 ? -11.278 2.461 22.775 1.00 90.12 145 GLN A C 1
ATOM 1102 O O . GLN A 1 145 ? -10.890 2.556 21.612 1.00 90.12 145 GLN A O 1
ATOM 1107 N N . GLN A 1 146 ? -10.419 2.390 23.797 1.00 90.62 146 GLN A N 1
ATOM 1108 C CA . GLN A 1 146 ? -8.967 2.397 23.594 1.00 90.62 14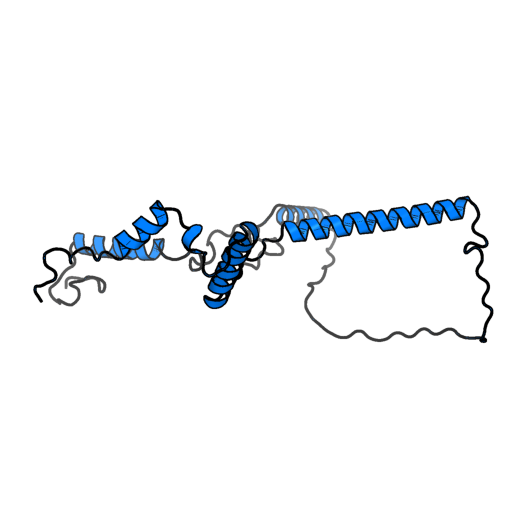6 GLN A CA 1
ATOM 1109 C C . GLN A 1 146 ? -8.488 1.128 22.883 1.00 90.62 146 GLN A C 1
ATOM 1111 O O . GLN A 1 146 ? -7.586 1.231 22.061 1.00 90.62 146 GLN A O 1
ATOM 1116 N N . ALA A 1 147 ? -9.097 -0.036 23.144 1.00 85.75 147 ALA A N 1
ATOM 1117 C CA . ALA A 1 147 ? -8.768 -1.277 22.448 1.00 85.75 147 ALA A CA 1
ATOM 1118 C C . ALA A 1 147 ? -9.093 -1.159 20.955 1.00 85.75 147 ALA A C 1
ATOM 1120 O O . ALA A 1 147 ? -8.230 -1.409 20.124 1.00 85.75 147 ALA A O 1
ATOM 1121 N N . MET A 1 148 ? -10.272 -0.633 20.614 1.00 87.25 148 MET A N 1
ATOM 1122 C CA . MET A 1 148 ? -10.654 -0.361 19.224 1.00 87.25 148 MET A CA 1
ATOM 1123 C C . MET A 1 148 ? -9.718 0.647 18.544 1.00 87.25 148 MET A C 1
ATOM 1125 O O . MET A 1 148 ? -9.365 0.483 17.379 1.00 87.25 148 MET A O 1
ATOM 1129 N N . VAL A 1 149 ? -9.290 1.697 19.254 1.00 85.50 149 VAL A N 1
ATOM 1130 C CA . VAL A 1 149 ? -8.328 2.679 18.723 1.00 85.50 149 VAL A CA 1
ATOM 1131 C C . VAL A 1 149 ? -6.935 2.065 18.558 1.00 85.50 149 VAL A C 1
ATOM 1133 O O . VAL A 1 149 ? -6.263 2.353 17.571 1.00 85.50 149 VAL A O 1
ATOM 1136 N N . ALA A 1 150 ? -6.496 1.216 19.487 1.00 85.75 150 ALA A N 1
ATOM 1137 C CA . ALA A 1 150 ? -5.214 0.523 19.419 1.00 85.75 150 ALA A CA 1
ATOM 1138 C C . ALA A 1 150 ? -5.188 -0.510 18.286 1.00 85.75 150 ALA A C 1
ATOM 1140 O O . ALA A 1 150 ? -4.232 -0.528 17.514 1.00 85.75 150 ALA A O 1
ATOM 1141 N N . GLU A 1 151 ? -6.253 -1.298 18.127 1.00 81.19 151 GLU A N 1
ATOM 1142 C CA . GLU A 1 151 ? -6.412 -2.218 17.002 1.00 81.19 151 GLU A CA 1
ATOM 1143 C C . GLU A 1 151 ? -6.441 -1.453 15.684 1.00 81.19 151 GLU A C 1
ATOM 1145 O O . GLU A 1 151 ? -5.648 -1.750 14.794 1.00 81.19 151 GLU A O 1
ATOM 1150 N N . LYS A 1 152 ? -7.236 -0.380 15.591 1.00 80.88 152 LYS A N 1
ATOM 1151 C CA . LYS A 1 152 ? -7.260 0.494 14.412 1.00 80.88 152 LYS A CA 1
ATOM 1152 C C . LYS A 1 152 ? -5.875 1.056 14.090 1.00 80.88 152 LYS A C 1
ATOM 1154 O O . LYS A 1 152 ? -5.493 1.070 12.930 1.00 80.88 152 LYS A O 1
ATOM 1159 N N . LYS A 1 153 ? -5.107 1.471 15.098 1.00 81.81 153 LYS A N 1
ATOM 1160 C CA . LYS A 1 153 ? -3.739 1.980 14.929 1.00 81.81 153 LYS A CA 1
ATOM 1161 C C . LYS A 1 153 ? -2.729 0.886 14.562 1.00 81.81 153 LYS A C 1
ATOM 1163 O O . LYS A 1 153 ? -1.737 1.189 13.911 1.00 81.81 153 LYS A O 1
ATOM 1168 N N . SER A 1 154 ? -2.955 -0.363 14.970 1.00 70.38 154 SER A N 1
ATOM 1169 C CA . SER A 1 154 ? -2.134 -1.508 14.548 1.00 70.38 154 SER A CA 1
ATOM 1170 C C . SER A 1 154 ? -2.463 -1.996 13.136 1.00 70.38 154 SER A C 1
ATOM 1172 O O . SER A 1 154 ? -1.574 -2.466 12.434 1.00 70.38 154 SER A O 1
ATOM 1174 N N . MET A 1 15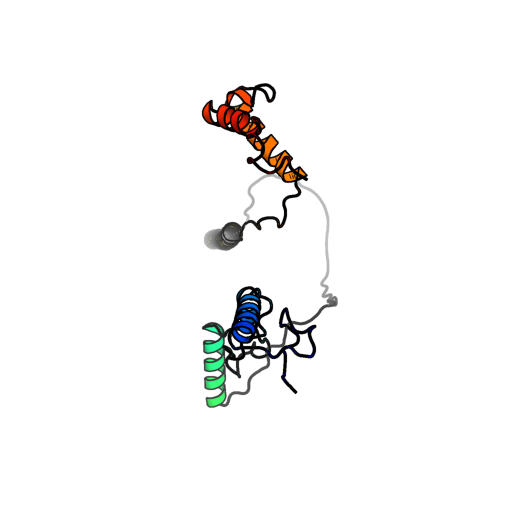5 ? -3.729 -1.872 12.727 1.00 63.41 155 MET A N 1
ATOM 1175 C CA . MET A 1 155 ? -4.217 -2.237 11.397 1.00 63.41 155 MET A CA 1
ATOM 1176 C C . MET A 1 155 ? -4.013 -1.113 10.383 1.00 63.41 155 MET A C 1
ATOM 1178 O O . MET A 1 155 ? -4.050 -1.365 9.180 1.00 63.41 155 MET A O 1
ATOM 1182 N N . GLU A 1 156 ? -3.803 0.122 10.844 1.00 65.19 156 GLU A N 1
ATOM 1183 C CA . GLU A 1 156 ? -3.373 1.215 9.987 1.00 65.19 156 GLU A CA 1
ATOM 1184 C C . GLU A 1 156 ? -2.002 0.840 9.412 1.00 65.19 156 GLU A C 1
ATOM 1186 O O . GLU A 1 156 ? -1.047 0.660 10.178 1.00 65.19 156 GLU A O 1
ATOM 1191 N N . PRO A 1 157 ? -1.883 0.672 8.080 1.00 55.44 157 PRO A N 1
ATOM 1192 C CA . PRO A 1 157 ? -0.605 0.370 7.472 1.00 55.44 157 PRO A CA 1
ATOM 1193 C C . PRO A 1 157 ? 0.336 1.490 7.885 1.00 55.44 157 PRO A C 1
ATOM 1195 O O . PRO A 1 157 ? 0.055 2.662 7.629 1.00 55.44 157 PRO A O 1
ATOM 1198 N N . ARG A 1 158 ? 1.426 1.134 8.577 1.00 55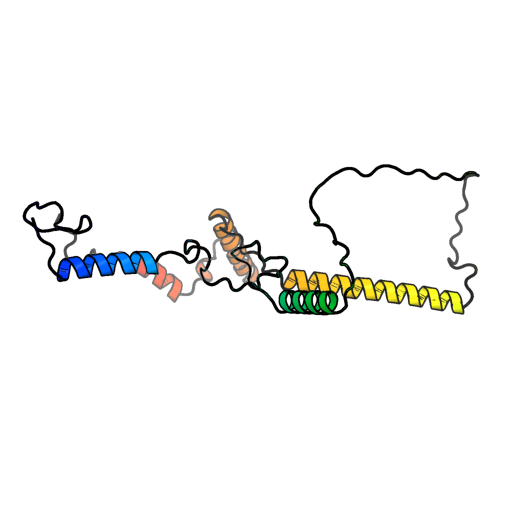.31 158 ARG A N 1
ATOM 1199 C CA . ARG A 1 158 ? 2.534 2.045 8.858 1.00 55.31 158 ARG A CA 1
ATOM 1200 C C . ARG A 1 158 ? 2.941 2.593 7.506 1.00 55.31 158 ARG A C 1
ATOM 1202 O O . ARG A 1 158 ? 3.645 1.891 6.794 1.00 55.31 158 ARG A O 1
ATOM 1209 N N . GLY A 1 159 ? 2.435 3.774 7.147 1.00 56.50 159 GLY A N 1
ATOM 1210 C CA . GLY A 1 159 ? 2.558 4.271 5.789 1.00 56.50 159 GLY A CA 1
ATOM 1211 C C . GLY A 1 159 ? 4.015 4.164 5.397 1.00 56.50 159 GLY A C 1
ATOM 1212 O O . GLY A 1 159 ? 4.859 4.791 6.049 1.00 56.50 159 GLY A O 1
ATOM 1213 N N . GLU A 1 160 ? 4.330 3.310 4.416 1.00 53.75 160 GLU A N 1
ATOM 1214 C CA . GLU A 1 160 ? 5.642 3.349 3.805 1.00 53.75 160 GLU A CA 1
ATOM 1215 C C . GLU A 1 160 ? 5.789 4.785 3.338 1.00 53.75 160 GLU A C 1
ATOM 1217 O O . GLU A 1 160 ? 5.072 5.252 2.449 1.00 53.75 160 GLU A O 1
ATOM 1222 N N . SER A 1 161 ? 6.646 5.528 4.035 1.00 52.66 161 SER A N 1
ATOM 1223 C CA . SER A 1 161 ? 6.953 6.899 3.693 1.00 52.66 161 SER A CA 1
ATOM 1224 C C . SER A 1 161 ? 7.454 6.855 2.261 1.00 52.66 161 SER A C 1
ATOM 1226 O O . SER A 1 161 ? 8.576 6.403 2.017 1.00 52.66 161 SER A O 1
ATOM 1228 N N . ARG A 1 162 ? 6.577 7.242 1.330 1.00 51.56 162 ARG A N 1
ATOM 1229 C CA . ARG A 1 162 ? 6.870 7.436 -0.084 1.00 51.56 162 ARG A CA 1
ATOM 1230 C C . ARG A 1 162 ? 8.190 8.196 -0.161 1.00 51.56 162 ARG A C 1
ATOM 1232 O O . ARG A 1 162 ? 8.244 9.364 0.204 1.00 51.56 162 ARG A O 1
ATOM 1239 N N . GLY A 1 163 ? 9.251 7.491 -0.548 1.00 58.22 163 GLY A N 1
ATOM 1240 C CA . GLY A 1 163 ? 10.607 8.026 -0.631 1.00 58.22 163 GLY A CA 1
ATOM 1241 C C . GLY A 1 163 ? 11.219 8.390 0.723 1.00 58.22 163 GLY A C 1
ATOM 1242 O O . GLY A 1 163 ? 11.240 9.549 1.126 1.00 58.22 163 GLY A O 1
ATOM 1243 N N . ILE A 1 164 ? 11.828 7.417 1.401 1.00 59.91 164 ILE A N 1
ATOM 1244 C CA . ILE A 1 164 ? 12.860 7.733 2.393 1.00 59.91 164 ILE A CA 1
ATOM 1245 C C . ILE A 1 164 ? 13.998 8.409 1.615 1.00 59.91 164 ILE A C 1
ATOM 1247 O O . ILE A 1 164 ? 14.612 7.769 0.761 1.00 59.91 164 ILE A O 1
ATOM 1251 N N . SER A 1 165 ? 14.249 9.702 1.866 1.00 72.94 165 SER A N 1
ATOM 1252 C CA . SER A 1 165 ? 15.389 10.425 1.279 1.00 72.94 165 SER A CA 1
ATOM 1253 C C . SER A 1 165 ? 16.661 9.582 1.413 1.00 72.94 165 SER A C 1
ATOM 1255 O O . SER A 1 165 ? 16.873 8.954 2.454 1.00 72.94 165 SER A O 1
ATOM 1257 N N . LYS A 1 166 ? 17.516 9.561 0.381 1.00 71.81 166 LYS A N 1
ATOM 1258 C CA . LYS A 1 166 ? 18.778 8.795 0.358 1.00 71.81 166 LYS A CA 1
ATOM 1259 C C . LYS A 1 166 ? 19.593 8.989 1.643 1.00 71.81 166 LYS A C 1
ATOM 1261 O O . LYS A 1 166 ? 20.192 8.042 2.140 1.00 71.81 166 LYS A O 1
ATOM 1266 N N . GLU A 1 167 ? 19.556 10.193 2.203 1.00 74.00 167 GLU A N 1
ATOM 1267 C CA . GLU A 1 167 ? 20.183 10.546 3.476 1.00 74.00 167 GLU A CA 1
ATOM 1268 C C . GLU A 1 167 ? 19.594 9.769 4.656 1.00 74.00 167 GLU A C 1
ATOM 1270 O O . GLU A 1 167 ? 20.312 9.072 5.368 1.00 74.00 167 GLU A O 1
ATOM 1275 N N . LYS A 1 168 ? 18.267 9.768 4.792 1.00 79.25 168 LYS A N 1
ATOM 1276 C CA . LYS A 1 168 ? 17.567 9.011 5.832 1.00 79.25 168 LYS A CA 1
ATOM 1277 C C . LYS A 1 168 ? 17.762 7.497 5.675 1.00 79.25 168 LYS A C 1
ATOM 1279 O O . LYS A 1 168 ? 17.859 6.795 6.676 1.00 79.25 168 LYS A O 1
ATOM 1284 N N . TRP A 1 169 ? 17.898 6.988 4.446 1.00 80.12 169 TRP A N 1
ATOM 1285 C CA . TRP A 1 169 ? 18.243 5.581 4.202 1.00 80.12 169 TRP A CA 1
ATOM 1286 C C . TRP A 1 169 ? 19.662 5.245 4.676 1.00 80.12 169 TRP A C 1
ATOM 1288 O O . TRP A 1 169 ? 19.870 4.222 5.331 1.00 80.12 169 TRP A O 1
ATOM 1298 N N . LEU A 1 170 ? 20.637 6.111 4.385 1.00 79.44 170 LEU A N 1
ATOM 1299 C CA . LEU A 1 170 ? 22.013 5.947 4.853 1.00 79.44 170 LEU A CA 1
ATOM 1300 C C . LEU A 1 170 ? 22.103 6.037 6.379 1.00 79.44 170 LEU A C 1
ATOM 1302 O O . LEU A 1 170 ? 22.795 5.223 6.989 1.00 79.44 170 LEU A O 1
ATOM 1306 N N . GLU A 1 171 ? 21.380 6.968 7.002 1.00 84.25 171 GLU A N 1
ATOM 1307 C CA . GLU A 1 171 ? 21.314 7.088 8.458 1.00 84.25 171 GLU A CA 1
ATOM 1308 C C . GLU A 1 171 ? 20.677 5.870 9.119 1.00 84.25 171 GLU A C 1
ATOM 1310 O O . GLU A 1 171 ? 21.231 5.343 10.082 1.00 84.25 171 GLU A O 1
ATOM 1315 N N . ASP A 1 172 ? 19.539 5.396 8.612 1.00 83.88 172 ASP A N 1
ATOM 1316 C CA . ASP A 1 172 ? 18.872 4.212 9.153 1.00 83.88 172 ASP A CA 1
ATOM 1317 C C . ASP A 1 172 ? 19.738 2.964 8.976 1.00 83.88 172 ASP A C 1
ATOM 1319 O O . ASP A 1 172 ? 19.838 2.138 9.887 1.00 83.88 172 ASP A O 1
ATOM 1323 N N . ARG A 1 173 ? 20.430 2.841 7.837 1.00 80.88 173 ARG A N 1
ATOM 1324 C CA . ARG A 1 173 ? 21.408 1.775 7.606 1.00 80.88 173 ARG A CA 1
ATOM 1325 C C . ARG A 1 173 ? 22.580 1.876 8.586 1.00 80.88 173 ARG A C 1
ATOM 1327 O O . ARG A 1 173 ? 22.935 0.868 9.191 1.00 80.88 173 ARG A O 1
ATOM 1334 N N . LYS A 1 174 ? 23.138 3.072 8.805 1.00 81.06 174 LYS A N 1
ATOM 1335 C CA . LYS A 1 174 ? 24.235 3.309 9.760 1.00 81.06 174 LYS A CA 1
ATOM 1336 C C . LYS A 1 174 ? 23.806 3.017 11.198 1.00 81.06 174 LYS A C 1
ATOM 1338 O O . LYS A 1 174 ? 24.549 2.365 11.920 1.00 81.06 174 LYS A O 1
ATOM 1343 N N . LYS A 1 175 ? 22.598 3.422 11.599 1.00 86.50 175 LYS A N 1
ATOM 1344 C CA . LYS A 1 175 ? 22.020 3.135 12.923 1.00 86.50 175 LYS A CA 1
ATOM 1345 C C . LYS A 1 175 ? 21.805 1.637 13.135 1.00 86.50 175 LYS A C 1
ATOM 1347 O O . LYS A 1 175 ? 22.078 1.137 14.220 1.00 86.50 175 LYS A O 1
ATOM 1352 N N . LYS A 1 176 ? 21.337 0.907 12.117 1.00 83.56 176 LYS A N 1
ATOM 1353 C CA . LYS A 1 176 ? 21.193 -0.558 12.186 1.00 83.56 176 LYS A CA 1
ATOM 1354 C C . LYS A 1 176 ? 22.545 -1.258 12.322 1.00 83.56 176 LYS A C 1
ATOM 1356 O O . LYS A 1 176 ? 22.670 -2.146 13.157 1.00 83.56 176 LYS A O 1
ATOM 1361 N N . ILE A 1 177 ? 23.542 -0.831 11.547 1.00 81.50 177 ILE A N 1
ATOM 1362 C CA . ILE A 1 177 ? 24.909 -1.366 11.625 1.00 81.50 177 ILE A CA 1
ATOM 1363 C C . ILE A 1 177 ? 25.534 -1.056 12.993 1.00 81.50 177 ILE A C 1
ATOM 1365 O O . ILE A 1 177 ? 26.077 -1.960 13.614 1.00 81.50 177 ILE A O 1
ATOM 1369 N N . GLY A 1 178 ? 25.381 0.172 13.501 1.00 80.44 178 GLY A N 1
ATOM 1370 C CA . GLY A 1 178 ? 25.853 0.563 14.832 1.00 80.44 178 GLY A CA 1
ATOM 1371 C C . GLY A 1 178 ? 25.240 -0.287 15.941 1.00 80.44 178 GLY A C 1
ATOM 1372 O O . GLY A 1 178 ? 25.972 -0.897 16.702 1.00 80.44 178 GLY A O 1
ATOM 1373 N N . LYS A 1 179 ? 23.913 -0.469 15.951 1.00 83.94 179 LYS A N 1
ATOM 1374 C CA . LYS A 1 179 ? 23.244 -1.339 16.937 1.00 83.94 179 LYS A CA 1
ATOM 1375 C C . LYS A 1 179 ? 23.741 -2.784 16.901 1.00 83.94 179 LYS A C 1
ATOM 1377 O O . LYS A 1 179 ? 23.864 -3.413 17.949 1.00 83.94 179 LYS A O 1
ATOM 1382 N N . LEU A 1 180 ? 23.988 -3.325 15.706 1.00 77.88 180 LEU A N 1
ATOM 1383 C CA . LEU A 1 180 ? 24.496 -4.687 15.541 1.00 77.88 180 LEU A CA 1
ATOM 1384 C C . LEU A 1 180 ? 25.935 -4.815 16.062 1.00 77.88 180 LEU A C 1
ATOM 1386 O O . LEU A 1 180 ? 26.272 -5.826 16.674 1.00 77.88 180 LEU A O 1
ATOM 1390 N N . LEU A 1 181 ? 26.757 -3.788 15.851 1.00 79.56 181 LEU A N 1
ATOM 1391 C CA . LEU A 1 181 ? 28.130 -3.722 16.342 1.00 79.56 181 LEU A CA 1
ATOM 1392 C C . LEU A 1 181 ? 28.185 -3.531 17.856 1.00 79.56 181 LEU A C 1
ATOM 1394 O O . LEU A 1 181 ? 28.856 -4.314 18.521 1.00 79.56 181 LEU A O 1
ATOM 1398 N N . ASP A 1 182 ? 27.390 -2.610 18.401 1.00 78.50 182 ASP A N 1
ATOM 1399 C CA . ASP A 1 182 ? 27.261 -2.376 19.842 1.00 78.50 182 ASP A CA 1
ATOM 1400 C C . ASP A 1 182 ? 26.816 -3.655 20.569 1.00 78.50 182 ASP A C 1
ATOM 1402 O O . ASP A 1 182 ? 27.371 -4.015 21.605 1.00 78.50 182 ASP A O 1
ATOM 1406 N N . SER A 1 183 ? 25.869 -4.403 19.984 1.00 80.00 183 SER A N 1
ATOM 1407 C CA . SER A 1 183 ? 25.403 -5.690 20.530 1.00 80.00 183 SER A CA 1
ATOM 1408 C C . SER A 1 183 ? 26.477 -6.784 20.492 1.00 80.00 183 SER A C 1
ATOM 1410 O O . SER A 1 183 ? 26.443 -7.700 21.307 1.00 80.00 183 SER A O 1
ATOM 1412 N N . ASN A 1 184 ? 27.430 -6.692 19.562 1.00 79.06 184 ASN A N 1
ATOM 1413 C CA . ASN A 1 184 ? 28.591 -7.581 19.473 1.00 79.06 184 ASN A CA 1
ATOM 1414 C C . ASN A 1 184 ? 29.825 -7.026 20.216 1.00 79.06 184 ASN A C 1
ATOM 1416 O O . ASN A 1 184 ? 30.887 -7.645 20.170 1.00 79.06 184 ASN A O 1
ATOM 1420 N N . GLY A 1 185 ? 29.718 -5.871 20.889 1.00 79.06 185 GLY A N 1
ATOM 1421 C CA . GLY A 1 185 ? 30.838 -5.216 21.577 1.00 79.06 185 GLY A CA 1
ATOM 1422 C C . GLY A 1 185 ? 31.934 -4.694 20.637 1.00 79.06 185 GLY A C 1
ATOM 1423 O O . GLY A 1 185 ? 33.094 -4.572 21.033 1.00 79.06 185 GLY A O 1
ATOM 1424 N N . LEU A 1 186 ? 31.589 -4.428 19.377 1.00 75.88 186 LEU A N 1
ATOM 1425 C CA . LEU A 1 186 ? 32.489 -3.963 18.326 1.00 75.88 186 LEU A CA 1
ATOM 1426 C C . LEU A 1 186 ? 32.234 -2.482 18.018 1.00 75.88 186 LEU A C 1
ATOM 1428 O O . LEU A 1 186 ? 31.112 -2.002 18.096 1.00 75.88 186 LEU A O 1
ATOM 1432 N N . ASP A 1 187 ? 33.287 -1.759 17.639 1.00 75.25 187 ASP A N 1
ATOM 1433 C CA . ASP A 1 187 ? 33.205 -0.354 17.220 1.00 75.25 187 ASP A CA 1
ATOM 1434 C C . ASP A 1 187 ? 32.922 -0.231 15.706 1.00 75.25 187 ASP A C 1
ATOM 1436 O O . ASP A 1 187 ? 33.185 -1.152 14.928 1.00 75.25 187 ASP A O 1
ATOM 1440 N N . MET A 1 188 ? 32.440 0.930 15.254 1.00 70.06 188 MET A N 1
ATOM 1441 C CA . MET A 1 188 ? 32.140 1.234 13.846 1.00 70.06 188 MET A CA 1
ATOM 1442 C C . MET A 1 188 ? 33.335 1.001 12.906 1.00 70.06 188 MET A C 1
ATOM 1444 O O . MET A 1 188 ? 33.145 0.604 11.751 1.00 70.06 188 MET A O 1
ATOM 1448 N N . SER A 1 189 ? 34.564 1.190 13.400 1.00 73.50 189 SER A N 1
ATOM 1449 C CA . SER A 1 189 ? 35.815 0.893 12.681 1.00 73.50 189 SER A CA 1
ATOM 1450 C C . SER A 1 189 ? 35.990 -0.593 12.340 1.00 73.50 189 SER A C 1
ATOM 1452 O O . SER A 1 189 ? 36.639 -0.944 11.358 1.00 73.50 189 SER A O 1
ATOM 1454 N N . LYS A 1 190 ? 35.360 -1.471 13.121 1.00 73.62 190 LYS A N 1
ATOM 1455 C CA . LYS A 1 190 ? 35.436 -2.931 13.031 1.00 73.62 190 LYS A CA 1
ATOM 1456 C C . LYS A 1 190 ? 34.223 -3.552 12.336 1.00 73.62 190 LYS A C 1
ATOM 1458 O O . LYS A 1 190 ? 34.074 -4.771 12.344 1.00 73.62 190 LYS A O 1
ATOM 1463 N N . SER A 1 191 ? 33.389 -2.732 11.692 1.00 71.94 191 SER A N 1
ATOM 1464 C CA . SER A 1 191 ? 32.195 -3.167 10.949 1.00 71.94 191 SER A CA 1
ATOM 1465 C C . SER A 1 191 ? 32.461 -4.272 9.921 1.00 71.94 191 SER A C 1
ATOM 1467 O O . SER A 1 191 ? 31.634 -5.166 9.763 1.00 71.94 191 SER A O 1
ATOM 1469 N N . TYR A 1 192 ? 33.639 -4.259 9.292 1.00 69.31 192 TYR A N 1
ATOM 1470 C CA . TYR A 1 192 ? 34.097 -5.287 8.353 1.00 69.31 192 TYR A CA 1
ATOM 1471 C C . TYR A 1 192 ? 34.186 -6.697 8.968 1.00 69.31 192 TYR A C 1
ATOM 1473 O O . TYR A 1 192 ? 34.039 -7.676 8.251 1.00 69.31 192 TYR A O 1
ATOM 1481 N N . MET A 1 193 ? 34.360 -6.837 10.287 1.00 71.31 193 MET A N 1
ATOM 1482 C CA . MET A 1 193 ? 34.411 -8.157 10.937 1.00 71.31 193 MET A CA 1
ATOM 1483 C C . MET A 1 193 ? 33.045 -8.851 11.047 1.00 71.31 193 MET A C 1
ATOM 1485 O O . MET A 1 193 ? 32.990 -10.014 11.433 1.00 71.31 193 MET A O 1
ATOM 1489 N N . LEU A 1 194 ? 31.951 -8.155 10.719 1.00 67.00 194 LEU A N 1
ATOM 1490 C CA . LEU A 1 194 ? 30.622 -8.755 10.580 1.00 67.00 194 LEU A CA 1
ATOM 1491 C C . LEU A 1 194 ? 30.308 -9.181 9.138 1.00 67.00 194 LEU A C 1
ATOM 1493 O O . LEU A 1 194 ? 29.306 -9.862 8.919 1.00 67.00 194 LEU A O 1
ATOM 1497 N N . ASP A 1 195 ? 31.116 -8.769 8.154 1.00 71.38 195 ASP A N 1
ATOM 1498 C CA . ASP A 1 195 ? 30.961 -9.246 6.782 1.00 71.38 195 ASP A CA 1
ATOM 1499 C C . ASP A 1 195 ? 31.459 -10.697 6.716 1.00 71.38 195 ASP A C 1
ATOM 1501 O O . ASP A 1 195 ? 32.592 -11.000 7.091 1.00 71.38 195 ASP A O 1
ATOM 1505 N N . THR A 1 196 ? 30.617 -11.612 6.232 1.00 74.88 196 THR A N 1
ATOM 1506 C CA . THR A 1 196 ? 31.057 -12.985 5.969 1.00 74.88 196 THR A CA 1
ATOM 1507 C C . THR A 1 196 ? 32.093 -12.997 4.846 1.00 74.88 196 THR A C 1
ATOM 1509 O O . THR A 1 196 ? 32.096 -12.123 3.973 1.00 74.88 196 THR A O 1
ATOM 1512 N N . GLN A 1 197 ? 32.963 -14.007 4.847 1.00 57.62 197 GLN A N 1
ATOM 1513 C CA . GLN A 1 197 ? 33.995 -14.172 3.823 1.00 57.62 197 GLN A CA 1
ATOM 1514 C C . GLN A 1 197 ? 33.399 -14.139 2.404 1.00 57.62 197 GLN A C 1
ATOM 1516 O O . GLN A 1 197 ? 33.883 -13.386 1.565 1.00 57.62 197 GLN A O 1
ATOM 1521 N N . ASP A 1 198 ? 32.269 -14.814 2.177 1.00 56.53 198 ASP A N 1
ATOM 1522 C CA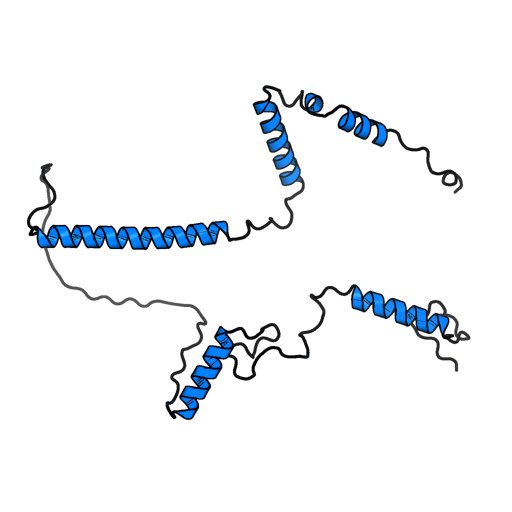 . ASP A 1 198 ? 31.553 -14.798 0.893 1.00 56.53 198 ASP A CA 1
ATOM 1523 C C . ASP A 1 198 ? 31.089 -13.390 0.478 1.00 56.53 198 ASP A C 1
ATOM 1525 O O . ASP A 1 198 ? 31.133 -13.025 -0.698 1.00 56.53 198 ASP A O 1
ATOM 1529 N N . MET A 1 199 ? 30.656 -12.559 1.437 1.00 73.31 199 MET A N 1
ATOM 1530 C CA . MET A 1 199 ? 30.263 -11.172 1.170 1.00 73.31 199 MET A CA 1
ATOM 1531 C C . MET A 1 199 ? 31.468 -10.289 0.842 1.00 73.31 199 MET A C 1
ATOM 1533 O O . MET A 1 199 ? 31.336 -9.362 0.040 1.00 73.31 199 MET A O 1
ATOM 1537 N N . ALA A 1 200 ? 32.626 -10.551 1.449 1.00 70.06 200 ALA A N 1
ATOM 1538 C CA . ALA A 1 200 ? 33.871 -9.864 1.132 1.00 70.06 200 ALA A CA 1
ATOM 1539 C C . ALA A 1 200 ? 34.399 -10.288 -0.249 1.00 70.06 200 ALA A C 1
ATOM 1541 O O . ALA A 1 200 ? 34.669 -9.427 -1.085 1.00 70.06 200 ALA A O 1
ATOM 1542 N N . GLU A 1 201 ? 34.453 -11.589 -0.540 1.00 71.56 201 GLU A N 1
ATOM 1543 C CA . GLU A 1 201 ? 34.890 -12.135 -1.831 1.00 71.56 201 GLU A CA 1
ATOM 1544 C C . GLU A 1 201 ? 33.980 -11.686 -2.978 1.00 71.56 201 GLU A C 1
ATOM 1546 O O . GLU A 1 201 ? 34.469 -11.266 -4.024 1.00 71.56 201 GLU A O 1
ATOM 1551 N N . ALA A 1 202 ? 32.660 -11.651 -2.774 1.00 71.06 202 ALA A N 1
ATOM 1552 C CA . ALA A 1 202 ? 31.729 -11.117 -3.764 1.00 71.06 202 ALA A CA 1
ATOM 1553 C C . ALA A 1 202 ? 31.927 -9.614 -4.014 1.00 71.06 202 ALA A C 1
ATOM 1555 O O . ALA A 1 202 ? 31.766 -9.160 -5.148 1.00 71.06 202 ALA A O 1
ATOM 1556 N N . LYS A 1 203 ? 32.286 -8.829 -2.983 1.00 71.62 203 LYS A N 1
ATOM 1557 C CA . LYS A 1 203 ? 32.662 -7.417 -3.161 1.00 71.62 203 LYS A CA 1
ATOM 1558 C C . LYS A 1 203 ? 33.945 -7.323 -3.986 1.00 71.62 203 LYS A C 1
ATOM 1560 O O . LYS A 1 203 ? 33.932 -6.615 -4.983 1.00 71.62 203 LYS A O 1
ATOM 1565 N N . TYR A 1 204 ? 35.003 -8.059 -3.644 1.00 68.94 204 TYR A N 1
ATOM 1566 C CA . TYR A 1 204 ? 36.268 -8.018 -4.388 1.00 68.94 204 TYR A CA 1
ATOM 1567 C C . TYR A 1 204 ? 36.129 -8.510 -5.835 1.00 68.94 204 TYR A C 1
ATOM 1569 O O . TYR A 1 204 ? 36.578 -7.823 -6.746 1.00 68.94 204 TYR A O 1
ATOM 1577 N N . LYS A 1 205 ? 35.391 -9.598 -6.077 1.00 74.38 205 LYS A N 1
ATOM 1578 C CA . LYS A 1 205 ? 35.088 -10.109 -7.423 1.00 74.38 205 LYS A CA 1
ATOM 1579 C C . LYS A 1 205 ? 34.318 -9.105 -8.286 1.00 74.38 205 LYS A C 1
ATOM 1581 O O . LYS A 1 205 ? 34.476 -9.079 -9.495 1.00 74.38 205 LYS A O 1
ATOM 1586 N N . LYS A 1 206 ? 33.493 -8.245 -7.678 1.00 67.75 206 LYS A N 1
ATOM 1587 C CA . LYS A 1 206 ? 32.810 -7.147 -8.387 1.00 67.75 206 LYS A CA 1
ATOM 1588 C C . LYS A 1 206 ? 33.736 -5.982 -8.739 1.00 67.75 206 LYS A C 1
ATOM 1590 O O . LYS A 1 206 ? 33.398 -5.184 -9.609 1.00 67.75 206 LYS A O 1
ATOM 1595 N N . TRP A 1 207 ? 34.829 -5.826 -7.996 1.00 67.56 207 TRP A N 1
ATOM 1596 C CA . TRP A 1 207 ? 35.836 -4.787 -8.218 1.00 67.56 207 TRP A CA 1
ATOM 1597 C C . TRP A 1 207 ? 36.906 -5.235 -9.214 1.00 67.56 207 TRP A C 1
ATOM 1599 O O . TRP A 1 207 ? 37.534 -4.386 -9.848 1.00 67.56 207 TRP A O 1
ATOM 1609 N N . GLU A 1 208 ? 37.070 -6.545 -9.404 1.00 74.56 208 GLU A N 1
ATOM 1610 C CA . GLU A 1 208 ? 37.700 -7.094 -10.597 1.00 74.56 208 GLU A CA 1
ATOM 1611 C C . GLU A 1 208 ? 36.832 -6.724 -11.803 1.00 74.56 208 GLU A C 1
ATOM 1613 O O . GLU A 1 208 ? 35.745 -7.257 -12.020 1.00 74.56 208 GLU A O 1
ATOM 1618 N N . LYS A 1 209 ? 37.280 -5.719 -12.560 1.00 72.12 209 LYS A N 1
ATOM 1619 C CA . LYS A 1 209 ? 36.650 -5.352 -13.826 1.00 72.12 209 LYS A CA 1
ATOM 1620 C C . LYS A 1 209 ? 36.770 -6.558 -14.745 1.00 72.12 209 LYS A C 1
ATOM 1622 O O . LYS A 1 209 ? 37.886 -6.903 -15.134 1.00 72.12 209 LYS A O 1
ATOM 1627 N N . GLU A 1 210 ? 35.647 -7.180 -15.093 1.00 66.81 210 GLU A N 1
ATOM 1628 C CA . GLU A 1 210 ? 35.649 -8.134 -16.195 1.00 66.81 210 GLU A CA 1
ATOM 1629 C C . GLU A 1 210 ? 36.243 -7.419 -17.420 1.00 66.81 210 GLU A C 1
ATOM 1631 O O . GLU A 1 210 ? 35.863 -6.269 -17.690 1.00 66.81 210 GLU A O 1
ATOM 1636 N N . PRO A 1 211 ? 37.235 -8.021 -18.104 1.00 72.38 211 PRO A N 1
ATOM 1637 C CA . PRO A 1 211 ? 37.814 -7.414 -19.291 1.00 72.38 211 PRO A CA 1
ATOM 1638 C C . PRO A 1 211 ? 36.680 -7.090 -20.259 1.00 72.38 211 PRO A C 1
ATOM 1640 O O . PRO A 1 211 ? 35.752 -7.890 -20.411 1.00 72.38 211 PRO A O 1
ATOM 1643 N N . ALA A 1 212 ? 36.734 -5.897 -20.861 1.00 71.50 212 ALA A N 1
ATOM 1644 C CA . ALA A 1 212 ? 35.692 -5.434 -21.765 1.00 71.50 212 ALA A CA 1
ATOM 1645 C C . ALA A 1 212 ? 35.352 -6.554 -22.768 1.00 71.50 212 ALA A C 1
ATOM 1647 O O . ALA A 1 212 ? 36.280 -7.169 -23.311 1.00 71.50 212 ALA A O 1
ATOM 1648 N N . PRO A 1 213 ? 34.059 -6.860 -22.989 1.00 75.50 213 PRO A N 1
ATOM 1649 C CA . PRO A 1 213 ? 33.657 -7.901 -23.921 1.00 75.50 213 PRO A CA 1
ATOM 1650 C C . PRO A 1 213 ? 34.377 -7.722 -25.260 1.00 75.50 213 PRO A C 1
ATOM 1652 O O . PRO A 1 213 ? 34.422 -6.617 -25.808 1.00 75.50 213 PRO A O 1
ATOM 1655 N N . HIS A 1 214 ? 34.984 -8.801 -25.754 1.00 57.44 214 HIS A N 1
ATOM 1656 C CA . HIS A 1 214 ? 35.832 -8.778 -26.945 1.00 57.44 214 HIS A CA 1
ATOM 1657 C C . HIS A 1 214 ? 35.066 -8.139 -28.122 1.00 57.44 214 HIS A C 1
ATOM 1659 O O . HIS A 1 214 ? 34.025 -8.655 -28.526 1.00 57.44 214 HIS A O 1
ATOM 1665 N N . GLY A 1 215 ? 35.548 -6.995 -28.629 1.00 65.69 215 GLY A N 1
ATOM 1666 C CA . GLY A 1 215 ? 34.891 -6.215 -29.692 1.00 65.69 215 GLY A CA 1
ATOM 1667 C C . GLY A 1 215 ? 34.510 -4.770 -29.337 1.00 65.69 215 GLY A C 1
ATOM 1668 O O . GLY A 1 215 ? 34.088 -4.037 -30.223 1.00 65.69 215 GLY A O 1
ATOM 1669 N N . TRP A 1 216 ? 34.687 -4.333 -28.085 1.00 66.50 216 TRP A N 1
ATOM 1670 C CA . TRP A 1 216 ? 34.467 -2.933 -27.663 1.00 66.50 216 TRP A CA 1
ATOM 1671 C C . TRP A 1 216 ? 35.703 -2.016 -27.789 1.00 66.50 216 TRP A C 1
ATOM 1673 O O . TRP A 1 216 ? 35.626 -0.847 -27.429 1.00 66.50 216 TRP A O 1
ATOM 1683 N N . ASP A 1 217 ? 36.817 -2.526 -28.322 1.00 64.06 217 ASP A N 1
ATOM 1684 C CA . ASP A 1 217 ? 38.093 -1.799 -28.505 1.00 64.06 217 ASP A CA 1
ATOM 1685 C C . ASP A 1 217 ? 38.293 -1.286 -29.950 1.00 64.06 217 ASP A C 1
ATOM 1687 O O . ASP A 1 217 ? 39.388 -0.893 -30.347 1.00 64.06 217 ASP A O 1
ATOM 1691 N N . ALA A 1 218 ? 37.237 -1.334 -30.769 1.00 55.56 218 ALA A N 1
ATOM 1692 C CA . ALA A 1 218 ? 37.261 -0.943 -32.176 1.00 55.56 218 ALA A CA 1
ATOM 1693 C C . ALA A 1 218 ? 36.139 0.059 -32.483 1.00 55.56 218 ALA A C 1
ATOM 1695 O O . ALA A 1 218 ? 35.139 -0.294 -33.108 1.00 55.56 218 ALA A O 1
ATOM 1696 N N . PHE A 1 219 ? 36.309 1.299 -32.024 1.00 51.72 219 PHE A N 1
ATOM 1697 C CA . PHE A 1 219 ? 35.625 2.484 -32.548 1.00 51.72 219 PHE A CA 1
ATOM 1698 C C . PHE A 1 219 ? 36.544 3.701 -32.472 1.00 51.72 219 PHE A C 1
ATOM 1700 O O . PHE A 1 219 ? 37.243 3.842 -31.444 1.00 51.72 219 PHE A O 1
#